Protein AF-0000000067515954 (afdb_homodimer)

Sequence (382 aa):
MFEKGIWLNEPRQWSVTDQRLTVITDPETDFWQQTHYGFCRDTGHFLGVSVKGEFTAQVHVQGDFKTLYDQAGLMVRVDERNWVKTGVEVSDGALMLGSVLTWGQSDWATGVFDDSSSGLWLRVTVAKGVMRIQHSSDGLRWPLLRLAAFPLSERYAVGAMCCSPERGGLKVVFSHFEVMPALGKDLHDLTMFEKGIWLNEPRQWSVTDQRLTVITDPETDFWQQTHYGFCRDTGHFLGVSVKGEFTAQVHVQGDFKTLYDQAGLMVRVDERNWVKTGVEVSDGALMLGSVLTWGQSDWATGVFDDSSSGLWLRVTVAKGVMRIQHSSDGLRWPLLRLAAFPLSERYAVGAMCCSPERGGLKVVFSHFEVMPALGKDLHDLT

Nearest PDB structures (foldseek):
  3o12-assembly1_A  TM=9.835E-01  e=5.731E-25  Saccharomyces cerevisiae
  3mep-assembly1_A  TM=9.657E-01  e=3.755E-22  Pectobacterium atrosepticum SCRI1043
  5z5d-assembly1_A  TM=7.811E-01  e=1.853E-07  Geobacillus thermoleovorans
  6ms3-assembly1_B  TM=7.580E-01  e=7.496E-08  Bacillus licheniformis DSM 13 = ATCC 14580
  7cec-assembly1_C  TM=4.006E-01  e=4.138E-02  Homo sapiens

Radius of gyration: 20.51 Å; Cα contacts (8 Å, |Δi|>4): 1113; chains: 2; bounding box: 41×60×46 Å

Structure (mmCIF, N/CA/C/O backbone):
data_AF-0000000067515954-model_v1
#
loop_
_entity.id
_entity.type
_entity.pdbx_description
1 polymer 'DUF1349 domain-containing protein'
#
loop_
_atom_site.group_PDB
_atom_site.id
_atom_site.type_symbol
_atom_site.label_atom_id
_atom_site.label_alt_id
_atom_site.label_comp_id
_atom_site.label_asym_id
_atom_site.label_entity_id
_atom_site.label_seq_id
_atom_site.pdbx_PDB_ins_code
_atom_site.Cartn_x
_atom_site.Cartn_y
_atom_site.Cartn_z
_atom_site.occupancy
_atom_site.B_iso_or_equiv
_atom_site.auth_seq_id
_atom_site.auth_comp_id
_atom_site.auth_asym_id
_atom_site.auth_atom_id
_atom_site.pdbx_PDB_model_num
ATOM 1 N N . MET A 1 1 ? 12.586 -22.953 -13.031 1 85.81 1 MET A N 1
ATOM 2 C CA . MET A 1 1 ? 12.336 -22.734 -11.609 1 85.81 1 MET A CA 1
ATOM 3 C C . MET A 1 1 ? 10.93 -23.203 -11.227 1 85.81 1 MET A C 1
ATOM 5 O O . MET A 1 1 ? 10.734 -23.797 -10.172 1 85.81 1 MET A O 1
ATOM 9 N N . PHE A 1 2 ? 10.023 -23.125 -12.156 1 94.62 2 PHE A N 1
ATOM 10 C CA . PHE A 1 2 ? 8.648 -23.484 -11.852 1 94.62 2 PHE A CA 1
ATOM 11 C C . PHE A 1 2 ? 8.547 -24.969 -11.5 1 94.62 2 PHE A C 1
ATOM 13 O O . PHE A 1 2 ? 7.715 -25.359 -10.688 1 94.62 2 PHE A O 1
ATOM 20 N N . GLU A 1 3 ? 9.422 -25.734 -12.07 1 91.19 3 GLU A N 1
ATOM 21 C CA . GLU A 1 3 ? 9.375 -27.172 -11.891 1 91.19 3 GLU A CA 1
ATOM 22 C C . GLU A 1 3 ? 9.695 -27.562 -10.453 1 91.19 3 GLU A C 1
ATOM 24 O O . GLU A 1 3 ? 9.352 -28.656 -10.008 1 91.19 3 GLU A O 1
ATOM 29 N N . LYS A 1 4 ? 10.328 -26.703 -9.742 1 94.06 4 LYS A N 1
ATOM 30 C CA . LYS A 1 4 ? 10.703 -26.969 -8.352 1 94.06 4 LYS A CA 1
ATOM 31 C C . LYS A 1 4 ? 9.586 -26.531 -7.398 1 94.06 4 LYS A C 1
ATOM 33 O O . LYS A 1 4 ? 9.703 -26.719 -6.184 1 94.06 4 LYS A O 1
ATOM 38 N N . GLY A 1 5 ? 8.578 -26.016 -8 1 96.69 5 GLY A N 1
ATOM 39 C CA . GLY A 1 5 ? 7.516 -25.453 -7.18 1 96.69 5 GLY A CA 1
ATOM 40 C C . GLY A 1 5 ? 6.531 -26.516 -6.695 1 96.69 5 GLY A C 1
ATOM 41 O O . GLY A 1 5 ? 6.383 -27.562 -7.316 1 96.69 5 GLY A O 1
ATOM 42 N N . ILE A 1 6 ? 5.91 -26.219 -5.598 1 98.12 6 ILE A N 1
ATOM 43 C CA . ILE A 1 6 ? 4.812 -27.016 -5.062 1 98.12 6 ILE A CA 1
ATOM 44 C C . ILE A 1 6 ? 3.533 -26.172 -5.039 1 98.12 6 ILE A C 1
ATOM 46 O O . ILE A 1 6 ? 3.541 -25.031 -4.574 1 98.12 6 ILE A O 1
ATOM 50 N N . TRP A 1 7 ? 2.443 -26.734 -5.504 1 98.5 7 TRP A N 1
ATOM 51 C CA . TRP A 1 7 ? 1.183 -26.016 -5.598 1 98.5 7 TRP A CA 1
ATOM 52 C C . TRP A 1 7 ? 0.476 -25.969 -4.246 1 98.5 7 TRP A C 1
ATOM 54 O O . TRP A 1 7 ? 0.38 -26.984 -3.559 1 98.5 7 TRP A O 1
ATOM 64 N N . LEU A 1 8 ? 0.114 -24.891 -3.861 1 98.56 8 LEU A N 1
ATOM 65 C CA . LEU A 1 8 ? -1.038 -24.703 -2.986 1 98.56 8 LEU A CA 1
ATOM 66 C C . LEU A 1 8 ? -2.305 -24.453 -3.797 1 98.56 8 LEU A C 1
ATOM 68 O O . LEU A 1 8 ? -2.359 -23.531 -4.613 1 98.56 8 LEU A O 1
ATOM 72 N N . ASN A 1 9 ? -3.344 -25.328 -3.662 1 98.56 9 ASN A N 1
ATOM 73 C CA . ASN A 1 9 ? -4.566 -25.25 -4.453 1 98.56 9 ASN A CA 1
ATOM 74 C C . ASN A 1 9 ? -4.273 -25.328 -5.949 1 98.56 9 ASN A C 1
ATOM 76 O O . ASN A 1 9 ? -4.578 -24.391 -6.691 1 98.56 9 ASN A O 1
ATOM 80 N N . GLU A 1 10 ? -3.854 -26.469 -6.406 1 98.62 10 GLU A N 1
ATOM 81 C CA . GLU A 1 10 ? -3.457 -26.688 -7.793 1 98.62 10 GLU A CA 1
ATOM 82 C C . GLU A 1 10 ? -4.629 -26.469 -8.75 1 98.62 10 GLU A C 1
ATOM 84 O O . GLU A 1 10 ? -5.688 -27.078 -8.586 1 98.62 10 GLU A O 1
ATOM 89 N N . PRO A 1 11 ? -4.422 -25.594 -9.695 1 98.56 11 PRO A N 1
ATOM 90 C CA . PRO A 1 11 ? -5.5 -25.391 -10.664 1 98.56 11 PRO A CA 1
ATOM 91 C C . PRO A 1 11 ? -5.75 -26.625 -11.531 1 98.56 11 PRO A C 1
ATOM 93 O O . PRO A 1 11 ? -4.844 -27.438 -11.727 1 98.56 11 PRO A O 1
ATOM 96 N N . ARG A 1 12 ? -6.949 -26.719 -12.07 1 98.25 12 ARG A N 1
ATOM 97 C CA . ARG A 1 12 ? -7.316 -27.844 -12.93 1 98.25 12 ARG A CA 1
ATOM 98 C C . ARG A 1 12 ? -6.523 -27.828 -14.227 1 98.25 12 ARG A C 1
ATOM 100 O O . ARG A 1 12 ? -6.211 -28.875 -14.789 1 98.25 12 ARG A O 1
ATOM 107 N N . GLN A 1 13 ? -6.258 -26.641 -14.633 1 98.31 13 GLN A N 1
ATOM 108 C CA . GLN A 1 13 ? -5.566 -26.5 -15.914 1 98.31 13 GLN A CA 1
ATOM 109 C C . GLN A 1 13 ? -4.312 -25.641 -15.766 1 98.31 13 GLN A C 1
ATOM 111 O O . GLN A 1 13 ? -4.402 -24.453 -15.445 1 98.31 13 GLN A O 1
ATOM 116 N N . TRP A 1 14 ? -3.174 -26.234 -16.062 1 98.31 14 TRP A N 1
ATOM 117 C CA . TRP A 1 14 ? -1.903 -25.516 -16.094 1 98.31 14 TRP A CA 1
ATOM 118 C C . TRP A 1 14 ? -0.84 -26.312 -16.828 1 98.31 14 TRP A C 1
ATOM 120 O O . TRP A 1 14 ? -1.012 -27.516 -17.047 1 98.31 14 TRP A O 1
ATOM 130 N N . SER A 1 15 ? 0.213 -25.625 -17.25 1 98.31 15 SER A N 1
ATOM 131 C CA . SER A 1 15 ? 1.343 -26.297 -17.875 1 98.31 15 SER A CA 1
ATOM 132 C C . SER A 1 15 ? 2.617 -25.469 -17.766 1 98.31 15 SER A C 1
ATOM 134 O O . SER A 1 15 ? 2.557 -24.234 -17.609 1 98.31 15 SER A O 1
ATOM 136 N N . VAL A 1 16 ? 3.699 -26.094 -17.719 1 97.56 16 VAL A N 1
ATOM 137 C CA . VAL A 1 16 ? 5 -25.453 -17.844 1 97.56 16 VAL A CA 1
ATOM 138 C C . VAL A 1 16 ? 5.652 -25.875 -19.172 1 97.56 16 VAL A C 1
ATOM 140 O O . VAL A 1 16 ? 5.867 -27.062 -19.406 1 97.56 16 VAL A O 1
ATOM 143 N N . THR A 1 17 ? 5.824 -24.906 -20 1 95.56 17 THR A N 1
ATOM 144 C CA . THR A 1 17 ? 6.496 -25.141 -21.281 1 95.56 17 THR A CA 1
ATOM 145 C C . THR A 1 17 ? 7.555 -24.062 -21.531 1 95.56 17 THR A C 1
ATOM 147 O O . THR A 1 17 ? 7.266 -22.875 -21.453 1 95.56 17 THR A O 1
ATOM 150 N N . ASP A 1 18 ? 8.789 -24.422 -21.906 1 94.69 18 ASP A N 1
ATOM 151 C CA . ASP A 1 18 ? 9.867 -23.5 -22.234 1 94.69 18 ASP A CA 1
ATOM 152 C C . ASP A 1 18 ? 10.047 -22.453 -21.141 1 94.69 18 ASP A C 1
ATOM 154 O O . ASP A 1 18 ? 10.086 -21.25 -21.406 1 94.69 18 ASP A O 1
ATOM 158 N N . GLN A 1 19 ? 9.938 -22.828 -19.953 1 93.81 19 GLN A N 1
ATOM 159 C CA . GLN A 1 19 ? 10.18 -22.031 -18.766 1 93.81 19 GLN A CA 1
ATOM 160 C C . GLN A 1 19 ? 9.086 -20.984 -18.578 1 93.81 19 GLN A C 1
ATOM 162 O O . GLN A 1 19 ? 9.328 -19.922 -17.984 1 93.81 19 GLN A O 1
ATOM 167 N N . ARG A 1 20 ? 7.973 -21.344 -19.141 1 97.62 20 ARG A N 1
ATOM 168 C CA . ARG A 1 20 ? 6.781 -20.516 -18.969 1 97.62 20 ARG A CA 1
ATOM 169 C C . ARG A 1 20 ? 5.656 -21.297 -18.297 1 97.62 20 ARG A C 1
ATOM 171 O O . ARG A 1 20 ? 5.336 -22.406 -18.734 1 97.62 20 ARG A O 1
ATOM 178 N N . LEU A 1 21 ? 5.195 -20.766 -17.297 1 98.62 21 LEU A N 1
ATOM 179 C CA . LEU A 1 21 ? 4.043 -21.359 -16.625 1 98.62 21 LEU A CA 1
ATOM 180 C C . LEU A 1 21 ? 2.744 -20.734 -17.141 1 98.62 21 LEU A C 1
ATOM 182 O O . LEU A 1 21 ? 2.574 -19.516 -17.062 1 98.62 21 LEU A O 1
ATOM 186 N N . THR A 1 22 ? 1.867 -21.484 -17.703 1 98.62 22 THR A N 1
ATOM 187 C CA . THR A 1 22 ? 0.533 -21.031 -18.078 1 98.62 22 THR A CA 1
ATOM 188 C C . THR A 1 22 ? -0.524 -21.625 -17.156 1 98.62 22 THR A C 1
ATOM 190 O O . THR A 1 22 ? -0.552 -22.828 -16.922 1 98.62 22 THR A O 1
ATOM 193 N N . VAL A 1 23 ? -1.34 -20.781 -16.641 1 98.5 23 VAL A N 1
ATOM 194 C CA . VAL A 1 23 ? -2.371 -21.203 -15.703 1 98.5 23 VAL A CA 1
ATOM 195 C C . VAL A 1 23 ? -3.732 -20.688 -16.156 1 98.5 23 VAL A C 1
ATOM 197 O O . VAL A 1 23 ? -3.846 -19.531 -16.594 1 98.5 23 VAL A O 1
ATOM 200 N N . ILE A 1 24 ? -4.762 -21.453 -16.062 1 98.31 24 ILE A N 1
ATOM 201 C CA . ILE A 1 24 ? -6.156 -21.031 -16.125 1 98.31 24 ILE A CA 1
ATOM 202 C C . ILE A 1 24 ? -6.797 -21.156 -14.75 1 98.31 24 ILE A C 1
ATOM 204 O O . ILE A 1 24 ? -6.906 -22.266 -14.211 1 98.31 24 ILE A O 1
ATOM 208 N N . THR A 1 25 ? -7.184 -20.062 -14.211 1 97.81 25 THR A N 1
ATOM 209 C CA . THR A 1 25 ? -7.656 -20.078 -12.836 1 97.81 25 THR A CA 1
ATOM 210 C C . THR A 1 25 ? -8.984 -20.812 -12.727 1 97.81 25 THR A C 1
ATOM 212 O O . THR A 1 25 ? -9.82 -20.734 -13.625 1 97.81 25 THR A O 1
ATOM 215 N N . ASP A 1 26 ? -9.172 -21.469 -11.578 1 97.75 26 ASP A N 1
ATOM 216 C CA . ASP A 1 26 ? -10.469 -22.031 -11.211 1 97.75 26 ASP A CA 1
ATOM 217 C C . ASP A 1 26 ? -11.391 -20.938 -10.648 1 97.75 26 ASP A C 1
ATOM 219 O O . ASP A 1 26 ? -10.93 -19.859 -10.281 1 97.75 26 ASP A O 1
ATOM 223 N N . PRO A 1 27 ? -12.703 -21.172 -10.648 1 95.12 27 PRO A N 1
ATOM 224 C CA . PRO A 1 27 ? -13.609 -20.156 -10.094 1 95.12 27 PRO A CA 1
ATOM 225 C C . PRO A 1 27 ? -13.516 -20.047 -8.578 1 95.12 27 PRO A C 1
ATOM 227 O O . PRO A 1 27 ? -13.125 -21.016 -7.91 1 95.12 27 PRO A O 1
ATOM 230 N N . GLU A 1 28 ? -13.844 -18.875 -7.949 1 93.81 28 GLU A N 1
ATOM 231 C CA . GLU A 1 28 ? -14.016 -18.594 -6.527 1 93.81 28 GLU A CA 1
ATOM 232 C C . GLU A 1 28 ? -12.719 -18.828 -5.762 1 93.81 28 GLU A C 1
ATOM 234 O O . GLU A 1 28 ? -12.703 -19.5 -4.73 1 93.81 28 GLU A O 1
ATOM 239 N N . THR A 1 29 ? -11.617 -18.375 -6.312 1 95.19 29 THR A N 1
ATOM 240 C CA . THR A 1 29 ? -10.312 -18.453 -5.672 1 95.19 29 THR A CA 1
ATOM 241 C C . THR A 1 29 ? -9.867 -17.078 -5.172 1 95.19 29 THR A C 1
ATOM 243 O O . THR A 1 29 ? -10.055 -16.078 -5.859 1 95.19 29 THR A O 1
ATOM 246 N N . ASP A 1 30 ? -9.305 -17.094 -3.971 1 95.56 30 ASP A N 1
ATOM 247 C CA . ASP A 1 30 ? -8.844 -15.828 -3.418 1 95.56 30 ASP A CA 1
ATOM 248 C C . ASP A 1 30 ? -7.957 -16.047 -2.193 1 95.56 30 ASP A C 1
ATOM 250 O O . ASP A 1 30 ? -7.859 -17.172 -1.689 1 95.56 30 ASP A O 1
ATOM 254 N N . PHE A 1 31 ? -7.188 -15.023 -1.813 1 96.31 31 PHE A N 1
ATOM 255 C CA . PHE A 1 31 ? -6.473 -14.961 -0.543 1 96.31 31 PHE A CA 1
ATOM 256 C C . PHE A 1 31 ? -6.855 -13.703 0.228 1 96.31 31 PHE A C 1
ATOM 258 O O . PHE A 1 31 ? -6.703 -12.586 -0.277 1 96.31 31 PHE A O 1
ATOM 265 N N . TRP A 1 32 ? -7.34 -13.828 1.403 1 95.12 32 TRP A N 1
ATOM 266 C CA . TRP A 1 32 ? -7.684 -12.727 2.297 1 95.12 32 TRP A CA 1
ATOM 267 C C . TRP A 1 32 ? -7.871 -13.219 3.727 1 95.12 32 TRP A C 1
ATOM 269 O O . TRP A 1 32 ? -8.406 -14.305 3.945 1 95.12 32 TRP A O 1
ATOM 279 N N . GLN A 1 33 ? -7.438 -12.352 4.746 1 94.06 33 GLN A N 1
ATOM 280 C CA . GLN A 1 33 ? -7.609 -12.719 6.148 1 94.06 33 GLN A CA 1
ATOM 281 C C . GLN A 1 33 ? -8.258 -11.586 6.934 1 94.06 33 GLN A C 1
ATOM 283 O O . GLN A 1 33 ? -7.578 -10.664 7.383 1 94.06 33 GLN A O 1
ATOM 288 N N . GLN A 1 34 ? -9.609 -11.438 7.301 1 85.44 34 GLN A N 1
ATOM 289 C CA . GLN A 1 34 ? -10.453 -10.867 8.344 1 85.44 34 GLN A CA 1
ATOM 290 C C . GLN A 1 34 ? -10.547 -9.352 8.203 1 85.44 34 GLN A C 1
ATOM 292 O O . GLN A 1 34 ? -11.383 -8.711 8.844 1 85.44 34 GLN A O 1
ATOM 297 N N . THR A 1 35 ? -9.672 -8.711 7.496 1 81.19 35 THR A N 1
ATOM 298 C CA . THR A 1 35 ? -9.734 -7.258 7.477 1 81.19 35 THR A CA 1
ATOM 299 C C . THR A 1 35 ? -11.023 -6.777 6.816 1 81.19 35 THR A C 1
ATOM 301 O O . THR A 1 35 ? -11.32 -7.152 5.68 1 81.19 35 THR A O 1
ATOM 304 N N . HIS A 1 36 ? -11.836 -5.859 7.438 1 79.31 36 HIS A N 1
ATOM 305 C CA . HIS A 1 36 ? -13.008 -5.141 6.953 1 79.31 36 HIS A CA 1
ATOM 306 C C . HIS A 1 36 ? -14.188 -6.082 6.746 1 79.31 36 HIS A C 1
ATOM 308 O O . HIS A 1 36 ? -15.305 -5.789 7.18 1 79.31 36 HIS A O 1
ATOM 314 N N . TYR A 1 37 ? -13.867 -7.352 6.039 1 75 37 TYR A N 1
ATOM 315 C CA . TYR A 1 37 ? -14.953 -8.227 5.59 1 75 37 TYR A CA 1
ATOM 316 C C . TYR A 1 37 ? -15.266 -9.289 6.637 1 75 37 TYR A C 1
ATOM 318 O O . TYR A 1 37 ? -16.312 -9.922 6.582 1 75 37 TYR A O 1
ATOM 326 N N . GLY A 1 38 ? -14.445 -9.461 7.496 1 78.62 38 GLY A N 1
ATOM 327 C CA . GLY A 1 38 ? -14.672 -10.453 8.531 1 78.62 38 GLY A CA 1
ATOM 328 C C . GLY A 1 38 ? -14.602 -11.883 8.023 1 78.62 38 GLY A C 1
ATOM 329 O O . GLY A 1 38 ? -15.102 -12.805 8.672 1 78.62 38 GLY A O 1
ATOM 330 N N . PHE A 1 39 ? -14.102 -12.133 6.781 1 83.44 39 PHE A N 1
ATOM 331 C CA . PHE A 1 39 ? -13.977 -13.477 6.242 1 83.44 39 PHE A CA 1
ATOM 332 C C . PHE A 1 39 ? -12.508 -13.828 5.988 1 83.44 39 PHE A C 1
ATOM 334 O O . PHE A 1 39 ? -11.641 -12.953 6.047 1 83.44 39 PHE A O 1
ATOM 341 N N . CYS A 1 40 ? -12.328 -15.117 5.758 1 89.81 40 CYS A N 1
ATOM 342 C CA . CYS A 1 40 ? -11.016 -15.672 5.43 1 89.81 40 CYS A CA 1
ATOM 343 C C . CYS A 1 40 ? -11.055 -16.438 4.113 1 89.81 40 CYS A C 1
ATOM 345 O O . CYS A 1 40 ? -11.969 -17.234 3.889 1 89.81 40 CYS A O 1
ATOM 347 N N . ARG A 1 41 ? -10.211 -16.156 3.24 1 92.5 41 ARG A N 1
ATOM 348 C CA . ARG A 1 41 ? -10.023 -16.859 1.98 1 92.5 41 ARG A CA 1
ATOM 349 C C . ARG A 1 41 ? -8.586 -17.344 1.831 1 92.5 41 ARG A C 1
ATOM 351 O O . ARG A 1 41 ? -7.645 -16.578 2.066 1 92.5 41 ARG A O 1
ATOM 358 N N . ASP A 1 42 ? -8.438 -18.578 1.499 1 96.94 42 ASP A N 1
ATOM 359 C CA . ASP A 1 42 ? -7.129 -19.188 1.249 1 96.94 42 ASP A CA 1
ATOM 360 C C . ASP A 1 42 ? -7.203 -20.203 0.117 1 96.94 42 ASP A C 1
ATOM 362 O O . ASP A 1 42 ? -6.664 -21.312 0.231 1 96.94 42 ASP A O 1
ATOM 366 N N . THR A 1 43 ? -7.926 -19.797 -0.922 1 97 43 THR A N 1
ATOM 367 C CA . THR A 1 43 ? -8.273 -20.75 -1.974 1 97 43 THR A CA 1
ATOM 368 C C . THR A 1 43 ? -7.57 -20.391 -3.281 1 97 43 THR A C 1
ATOM 370 O O . THR A 1 43 ? -7.762 -21.062 -4.301 1 97 43 THR A O 1
ATOM 373 N N . GLY A 1 44 ? -6.832 -19.328 -3.348 1 98 44 GLY A N 1
ATOM 374 C CA . GLY A 1 44 ? -6.109 -18.922 -4.547 1 98 44 GLY A CA 1
ATOM 375 C C . GLY A 1 44 ? -5.074 -19.953 -4.98 1 98 44 GLY A C 1
ATOM 376 O O . GLY A 1 44 ? -4.711 -20.844 -4.211 1 98 44 GLY A O 1
ATOM 377 N N . HIS A 1 45 ? -4.625 -19.844 -6.207 1 98.88 45 HIS A N 1
ATOM 378 C CA . HIS A 1 45 ? -3.588 -20.719 -6.73 1 98.88 45 HIS A CA 1
ATOM 379 C C . HIS A 1 45 ? -2.197 -20.156 -6.461 1 98.88 45 HIS A C 1
ATOM 381 O O . HIS A 1 45 ? -1.935 -18.984 -6.738 1 98.88 45 HIS A O 1
ATOM 387 N N . PHE A 1 46 ? -1.339 -20.969 -5.914 1 98.88 46 PHE A N 1
ATOM 388 C CA . PHE A 1 46 ? 0.014 -20.547 -5.59 1 98.88 46 PHE A CA 1
ATOM 389 C C . PHE A 1 46 ? 1.022 -21.641 -5.871 1 98.88 46 PHE A C 1
ATOM 391 O O . PHE A 1 46 ? 0.932 -22.734 -5.305 1 98.88 46 PHE A O 1
ATOM 398 N N . LEU A 1 47 ? 1.898 -21.391 -6.816 1 98.88 47 LEU A N 1
ATOM 399 C CA . LEU A 1 47 ? 3.033 -22.266 -7.059 1 98.88 47 LEU A CA 1
ATOM 400 C C . LEU A 1 47 ? 4.301 -21.719 -6.422 1 98.88 47 LEU A C 1
ATOM 402 O O . LEU A 1 47 ? 4.93 -20.812 -6.969 1 98.88 47 LEU A O 1
ATOM 406 N N . GLY A 1 48 ? 4.711 -22.312 -5.312 1 98.5 48 GLY A N 1
ATOM 407 C CA . GLY A 1 48 ? 5.801 -21.734 -4.543 1 98.5 48 GLY A CA 1
ATOM 408 C C . GLY A 1 48 ? 7.008 -22.656 -4.445 1 98.5 48 GLY A C 1
ATOM 409 O O . GLY A 1 48 ? 6.863 -23.875 -4.328 1 98.5 48 GLY A O 1
ATOM 410 N N . VAL A 1 49 ? 8.18 -22.062 -4.504 1 98.5 49 VAL A N 1
ATOM 411 C CA . VAL A 1 49 ? 9.414 -22.75 -4.176 1 98.5 49 VAL A CA 1
ATOM 412 C C . VAL A 1 49 ? 9.852 -22.391 -2.758 1 98.5 49 VAL A C 1
ATOM 414 O O . VAL A 1 49 ? 9.672 -21.25 -2.318 1 98.5 49 VAL A O 1
ATOM 417 N N . SER A 1 50 ? 10.406 -23.328 -2.072 1 98.19 50 SER A N 1
ATOM 418 C CA . SER A 1 50 ? 10.898 -23.094 -0.719 1 98.19 50 SER A CA 1
ATOM 419 C C . SER A 1 50 ? 12.273 -22.438 -0.736 1 98.19 50 SER A C 1
ATOM 421 O O . SER A 1 50 ? 13.18 -22.906 -1.433 1 98.19 50 SER A O 1
ATOM 423 N N . VAL A 1 51 ? 12.438 -21.406 -0.025 1 97.94 51 VAL A N 1
ATOM 424 C CA . VAL A 1 51 ? 13.695 -20.672 0.033 1 97.94 51 VAL A CA 1
ATOM 425 C C . VAL A 1 51 ? 14.117 -20.484 1.488 1 97.94 51 VAL A C 1
ATOM 427 O O . VAL A 1 51 ? 13.289 -20.125 2.336 1 97.94 51 VAL A O 1
ATOM 430 N N . LYS A 1 52 ? 15.383 -20.734 1.753 1 96.81 52 LYS A N 1
ATOM 431 C CA . LYS A 1 52 ? 15.906 -20.547 3.105 1 96.81 52 LYS A CA 1
ATOM 432 C C . LYS A 1 52 ? 16.469 -19.156 3.291 1 96.81 52 LYS A C 1
ATOM 434 O O . LYS A 1 52 ? 17.25 -18.672 2.461 1 96.81 52 LYS A O 1
ATOM 439 N N . GLY A 1 53 ? 16.094 -18.484 4.359 1 94.12 53 GLY A N 1
ATOM 440 C CA . GLY A 1 53 ? 16.703 -17.234 4.75 1 94.12 53 GLY A CA 1
ATOM 441 C C . GLY A 1 53 ? 16.328 -16.078 3.836 1 94.12 53 GLY A C 1
ATOM 442 O O . GLY A 1 53 ? 15.188 -16 3.363 1 94.12 53 GLY A O 1
ATOM 443 N N . GLU A 1 54 ? 17.312 -15.133 3.605 1 97.06 54 GLU A N 1
ATOM 444 C CA . GLU A 1 54 ? 17.078 -13.914 2.84 1 97.06 54 GLU A CA 1
ATOM 445 C C . GLU A 1 54 ? 17.172 -14.172 1.34 1 97.06 54 GLU A C 1
ATOM 447 O O . GLU A 1 54 ? 18 -14.961 0.89 1 97.06 54 GLU A O 1
ATOM 452 N N . PHE A 1 55 ? 16.344 -13.453 0.573 1 98.56 55 PHE A N 1
ATOM 453 C CA . PHE A 1 55 ? 16.328 -13.719 -0.862 1 98.56 55 PHE A CA 1
ATOM 454 C C . PHE A 1 55 ? 15.68 -12.555 -1.615 1 98.56 55 PHE A C 1
ATOM 456 O O . PHE A 1 55 ? 15.102 -11.656 -1.003 1 98.56 55 PHE A O 1
ATOM 463 N N . THR A 1 56 ? 15.828 -12.562 -2.91 1 98.56 56 THR A N 1
ATOM 464 C CA . THR A 1 56 ? 15.062 -11.781 -3.881 1 98.56 56 THR A CA 1
ATOM 465 C C . THR A 1 56 ? 14.422 -12.695 -4.922 1 98.56 56 THR A C 1
ATOM 467 O O . THR A 1 56 ? 15.07 -13.594 -5.457 1 98.56 56 THR A O 1
ATOM 470 N N . ALA A 1 57 ? 13.18 -12.492 -5.137 1 98.69 57 ALA A N 1
ATOM 471 C CA . ALA A 1 57 ? 12.461 -13.211 -6.188 1 98.69 57 ALA A CA 1
ATOM 472 C C . ALA A 1 57 ? 11.891 -12.25 -7.223 1 98.69 57 ALA A C 1
ATOM 474 O O . ALA A 1 57 ? 11.438 -11.156 -6.875 1 98.69 57 ALA A O 1
ATOM 475 N N . GLN A 1 58 ? 11.883 -12.656 -8.484 1 98.31 58 GLN A N 1
ATOM 476 C CA . GLN A 1 58 ? 11.328 -11.836 -9.555 1 98.31 58 GLN A CA 1
ATOM 477 C C . GLN A 1 58 ? 10.555 -12.695 -10.555 1 98.31 58 GLN A C 1
ATOM 479 O O . GLN A 1 58 ? 10.852 -13.883 -10.727 1 98.31 58 GLN A O 1
ATOM 484 N N . VAL A 1 59 ? 9.594 -12.109 -11.211 1 98.56 59 VAL A N 1
ATOM 485 C CA . VAL A 1 59 ? 8.789 -12.82 -12.188 1 98.56 59 VAL A CA 1
ATOM 486 C C . VAL A 1 59 ? 8.172 -11.828 -13.172 1 98.56 59 VAL A C 1
ATOM 488 O O . VAL A 1 59 ? 8.016 -10.648 -12.852 1 98.56 59 VAL A O 1
ATOM 491 N N . HIS A 1 60 ? 7.961 -12.258 -14.344 1 98.31 60 HIS A N 1
ATOM 492 C CA . HIS A 1 60 ? 7.199 -11.516 -15.352 1 98.31 60 HIS A CA 1
ATOM 493 C C . HIS A 1 60 ? 5.797 -12.086 -15.508 1 98.31 60 HIS A C 1
ATOM 495 O O . HIS A 1 60 ? 5.629 -13.305 -15.625 1 98.31 60 HIS A O 1
ATOM 501 N N . VAL A 1 61 ? 4.816 -11.273 -15.531 1 98.12 61 VAL A N 1
ATOM 502 C CA . VAL A 1 61 ? 3.422 -11.695 -15.5 1 98.12 61 VAL A CA 1
ATOM 503 C C . VAL A 1 61 ? 2.676 -11.109 -16.688 1 98.12 61 VAL A C 1
ATOM 505 O O . VAL A 1 61 ? 2.736 -9.898 -16.938 1 98.12 61 VAL A O 1
ATOM 508 N N . GLN A 1 62 ? 1.969 -11.891 -17.375 1 96.75 62 GLN A N 1
ATOM 509 C CA . GLN A 1 62 ? 1.081 -11.477 -18.453 1 96.75 62 GLN A CA 1
ATOM 510 C C . GLN A 1 62 ? -0.272 -12.172 -18.359 1 96.75 62 GLN A C 1
ATOM 512 O O . GLN A 1 62 ? -0.345 -13.344 -17.984 1 96.75 62 GLN A O 1
ATOM 517 N N . GLY A 1 63 ? -1.304 -11.438 -18.672 1 94.12 63 GLY A N 1
ATOM 518 C CA . GLY A 1 63 ? -2.617 -12.062 -18.656 1 94.12 63 GLY A CA 1
ATOM 519 C C . GLY A 1 63 ? -3.695 -11.203 -19.281 1 94.12 63 GLY A C 1
ATOM 520 O O . GLY A 1 63 ? -3.459 -10.039 -19.609 1 94.12 63 GLY A O 1
ATOM 521 N N . ASP A 1 64 ? -4.816 -11.852 -19.453 1 89.44 64 ASP A N 1
ATOM 522 C CA . ASP A 1 64 ? -5.992 -11.18 -19.984 1 89.44 64 ASP A CA 1
ATOM 523 C C . ASP A 1 64 ? -6.941 -10.758 -18.875 1 89.44 64 ASP A C 1
ATOM 525 O O . ASP A 1 64 ? -8.008 -11.352 -18.688 1 89.44 64 ASP A O 1
ATOM 529 N N . PHE A 1 65 ? -6.605 -9.664 -18.234 1 92.06 65 PHE A N 1
ATOM 530 C CA . PHE A 1 65 ? -7.352 -9.211 -17.062 1 92.06 65 PHE A CA 1
ATOM 531 C C . PHE A 1 65 ? -8.555 -8.383 -17.484 1 92.06 65 PHE A C 1
ATOM 533 O O . PHE A 1 65 ? -8.43 -7.191 -17.781 1 92.06 65 PHE A O 1
ATOM 540 N N . LYS A 1 66 ? -9.719 -8.961 -17.469 1 85.94 66 LYS A N 1
ATOM 541 C CA . LYS A 1 66 ? -10.898 -8.258 -17.984 1 85.94 66 LYS A CA 1
ATOM 542 C C . LYS A 1 66 ? -12.047 -8.297 -16.969 1 85.94 66 LYS A C 1
ATOM 544 O O . LYS A 1 66 ? -12.945 -7.453 -17.031 1 85.94 66 LYS A O 1
ATOM 549 N N . THR A 1 67 ? -11.938 -9.305 -16.156 1 90.56 67 THR A N 1
ATOM 550 C CA . THR A 1 67 ? -13.078 -9.516 -15.266 1 90.56 67 THR A CA 1
ATOM 551 C C . THR A 1 67 ? -12.773 -9.016 -13.859 1 90.56 67 THR A C 1
ATOM 553 O O . THR A 1 67 ? -11.641 -9.102 -13.391 1 90.56 67 THR A O 1
ATOM 556 N N . LEU A 1 68 ? -13.781 -8.641 -13.234 1 91.69 68 LEU A N 1
ATOM 557 C CA . LEU A 1 68 ? -13.695 -8.109 -11.875 1 91.69 68 LEU A CA 1
ATOM 558 C C . LEU A 1 68 ? -12.977 -9.086 -10.953 1 91.69 68 LEU A C 1
ATOM 560 O O . LEU A 1 68 ? -13.305 -10.273 -10.922 1 91.69 68 LEU A O 1
ATOM 564 N N . TYR A 1 69 ? -11.883 -8.648 -10.234 1 93.56 69 TYR A N 1
ATOM 565 C CA . TYR A 1 69 ? -11.109 -9.289 -9.172 1 93.56 69 TYR A CA 1
ATOM 566 C C . TYR A 1 69 ? -10.18 -10.352 -9.75 1 93.56 69 TYR A C 1
ATOM 568 O O . TYR A 1 69 ? -9.562 -11.117 -9 1 93.56 69 TYR A O 1
ATOM 576 N N . ASP A 1 70 ? -10.148 -10.469 -11.133 1 95.31 70 ASP A N 1
ATOM 577 C CA . ASP A 1 70 ? -9.031 -11.234 -11.68 1 95.31 70 ASP A CA 1
ATOM 578 C C . ASP A 1 70 ? -7.695 -10.711 -11.172 1 95.31 70 ASP A C 1
ATOM 580 O O . ASP A 1 70 ? -7.441 -9.5 -11.203 1 95.31 70 ASP A O 1
ATOM 584 N N . GLN A 1 71 ? -6.879 -11.586 -10.688 1 96.94 71 GLN A N 1
ATOM 585 C CA . GLN A 1 71 ? -5.605 -11.117 -10.148 1 96.94 71 GLN A CA 1
ATOM 586 C C . GLN A 1 71 ? -4.48 -12.102 -10.461 1 96.94 71 GLN A C 1
ATOM 588 O O . GLN A 1 71 ? -4.715 -13.312 -10.555 1 96.94 71 GLN A O 1
ATOM 593 N N . ALA A 1 72 ? -3.318 -11.617 -10.57 1 98.38 72 ALA A N 1
ATOM 594 C CA . ALA A 1 72 ? -2.117 -12.438 -10.719 1 98.38 72 ALA A CA 1
ATOM 595 C C . ALA A 1 72 ? -0.874 -11.672 -10.273 1 98.38 72 ALA A C 1
ATOM 597 O O . ALA A 1 72 ? -0.826 -10.445 -10.375 1 98.38 72 ALA A O 1
ATOM 598 N N . GLY A 1 73 ? 0.095 -12.422 -9.828 1 98.69 73 GLY A N 1
ATOM 599 C CA . GLY A 1 73 ? 1.365 -11.82 -9.445 1 98.69 73 GLY A CA 1
ATOM 600 C C . GLY A 1 73 ? 2.27 -12.766 -8.688 1 98.69 73 GLY A C 1
ATOM 601 O O . GLY A 1 73 ? 2.416 -13.93 -9.062 1 98.69 73 GLY A O 1
ATOM 602 N N . LEU A 1 74 ? 2.932 -12.242 -7.707 1 98.94 74 LEU A N 1
ATOM 603 C CA . LEU A 1 74 ? 3.928 -12.938 -6.898 1 98.94 74 LEU A CA 1
ATOM 604 C C . LEU A 1 74 ? 3.484 -13.023 -5.441 1 98.94 74 LEU A C 1
ATOM 606 O O . LEU A 1 74 ? 2.916 -12.062 -4.906 1 98.94 74 LEU A O 1
ATOM 610 N N . MET A 1 75 ? 3.73 -14.148 -4.797 1 98.88 75 MET A N 1
ATOM 611 C CA . MET A 1 75 ? 3.406 -14.32 -3.383 1 98.88 75 MET A CA 1
ATOM 612 C C . MET A 1 75 ? 4.621 -14.812 -2.602 1 98.88 75 MET A C 1
ATOM 614 O O . MET A 1 75 ? 5.41 -15.609 -3.109 1 98.88 75 MET A O 1
ATOM 618 N N . VAL A 1 76 ? 4.852 -14.305 -1.441 1 98.94 76 VAL A N 1
ATOM 619 C CA . VAL A 1 76 ? 5.723 -14.852 -0.405 1 98.94 76 VAL A CA 1
ATOM 620 C C . VAL A 1 76 ? 4.887 -15.305 0.788 1 98.94 76 VAL A C 1
ATOM 622 O O . VAL A 1 76 ? 4.078 -14.539 1.315 1 98.94 76 VAL A O 1
ATOM 625 N N . ARG A 1 77 ? 5.102 -16.516 1.22 1 98.75 77 ARG A N 1
ATOM 626 C CA . ARG A 1 77 ? 4.184 -17.109 2.184 1 98.75 77 ARG A CA 1
ATOM 627 C C . ARG A 1 77 ? 4.949 -17.875 3.26 1 98.75 77 ARG A C 1
ATOM 629 O O . ARG A 1 77 ? 5.852 -18.656 2.951 1 98.75 77 ARG A O 1
ATOM 636 N N . VAL A 1 78 ? 4.691 -17.516 4.488 1 98.44 78 VAL A N 1
ATOM 637 C CA . VAL A 1 78 ? 5.156 -18.328 5.617 1 98.44 78 VAL A CA 1
ATOM 638 C C . VAL A 1 78 ? 4.117 -19.391 5.965 1 98.44 78 VAL A C 1
ATOM 640 O O . VAL A 1 78 ? 4.449 -20.562 6.109 1 98.44 78 VAL A O 1
ATOM 643 N N . ASP A 1 79 ? 2.877 -18.969 6.062 1 97.69 79 ASP A N 1
ATOM 644 C CA . ASP A 1 79 ? 1.737 -19.828 6.336 1 97.69 79 ASP A CA 1
ATOM 645 C C . ASP A 1 79 ? 0.421 -19.141 6.008 1 97.69 79 ASP A C 1
ATOM 647 O O . ASP A 1 79 ? 0.412 -18.109 5.316 1 97.69 79 ASP A O 1
ATOM 651 N N . GLU A 1 80 ? -0.711 -19.656 6.402 1 96.81 80 GLU A N 1
ATOM 652 C CA . GLU A 1 80 ? -2.027 -19.188 5.973 1 96.81 80 GLU A CA 1
ATOM 653 C C . GLU A 1 80 ? -2.346 -17.812 6.555 1 96.81 80 GLU A C 1
ATOM 655 O O . GLU A 1 80 ? -3.256 -17.125 6.082 1 96.81 80 GLU A O 1
ATOM 660 N N . ARG A 1 81 ? -1.639 -17.406 7.535 1 96.69 81 ARG A N 1
ATOM 661 C CA . ARG A 1 81 ? -1.965 -16.125 8.172 1 96.69 81 ARG A CA 1
ATOM 662 C C . ARG A 1 81 ? -0.836 -15.117 7.992 1 96.69 81 ARG A C 1
ATOM 664 O O . ARG A 1 81 ? -0.941 -13.977 8.438 1 96.69 81 ARG A O 1
ATOM 671 N N . ASN A 1 82 ? 0.269 -15.547 7.398 1 98 82 ASN A N 1
ATOM 672 C CA . ASN A 1 82 ? 1.438 -14.695 7.203 1 98 82 ASN A CA 1
ATOM 673 C C . ASN A 1 82 ? 1.97 -14.797 5.777 1 98 82 ASN A C 1
ATOM 675 O O . ASN A 1 82 ? 2.67 -15.75 5.434 1 98 82 ASN A O 1
ATOM 679 N N . TRP A 1 83 ? 1.594 -13.867 4.996 1 98.75 83 TRP A N 1
ATOM 680 C CA . TRP A 1 83 ? 1.959 -13.883 3.584 1 98.75 83 TRP A CA 1
ATOM 681 C C . TRP A 1 83 ? 1.79 -12.508 2.957 1 98.75 83 TRP A C 1
ATOM 683 O O . TRP A 1 83 ? 1.188 -11.609 3.559 1 98.75 83 TRP A O 1
ATOM 693 N N . VAL A 1 84 ? 2.363 -12.328 1.811 1 98.81 84 VAL A N 1
ATOM 694 C CA . VAL A 1 84 ? 2.092 -11.18 0.959 1 98.81 84 VAL A CA 1
ATOM 695 C C . VAL A 1 84 ? 1.813 -11.641 -0.468 1 98.81 84 VAL A C 1
ATOM 697 O O . VAL A 1 84 ? 2.432 -12.594 -0.949 1 98.81 84 VAL A O 1
ATOM 700 N N . LYS A 1 85 ? 0.843 -11.062 -1.097 1 98.88 85 LYS A N 1
ATOM 701 C CA . LYS A 1 85 ? 0.685 -11.156 -2.545 1 98.88 85 LYS A CA 1
ATOM 702 C C . LYS A 1 85 ? 0.775 -9.781 -3.199 1 98.88 85 LYS A C 1
ATOM 704 O O . LYS A 1 85 ? 0.327 -8.781 -2.627 1 98.88 85 LYS A O 1
ATOM 709 N N . THR A 1 86 ? 1.392 -9.734 -4.305 1 98.81 86 THR A N 1
ATOM 710 C CA . THR A 1 86 ? 1.547 -8.492 -5.051 1 98.81 86 THR A CA 1
ATOM 711 C C . THR A 1 86 ? 1.377 -8.734 -6.547 1 98.81 86 THR A C 1
ATOM 713 O O . THR A 1 86 ? 1.751 -9.789 -7.059 1 98.81 86 THR A O 1
ATOM 716 N N . GLY A 1 87 ? 0.808 -7.77 -7.18 1 98.19 87 GLY A N 1
ATOM 717 C CA . GLY A 1 87 ? 0.556 -7.848 -8.609 1 98.19 87 GLY A CA 1
ATOM 718 C C . GLY A 1 87 ? -0.612 -6.984 -9.055 1 98.19 87 GLY A C 1
ATOM 719 O O . GLY A 1 87 ? -0.812 -5.887 -8.539 1 98.19 87 GLY A O 1
ATOM 720 N N . VAL A 1 88 ? -1.292 -7.477 -10.109 1 97.19 88 VAL A N 1
ATOM 721 C CA . VAL A 1 88 ? -2.389 -6.695 -10.672 1 97.19 88 VAL A CA 1
ATOM 722 C C . VAL A 1 88 ? -3.723 -7.344 -10.312 1 97.19 88 VAL A C 1
ATOM 724 O O . VAL A 1 88 ? -3.795 -8.555 -10.102 1 97.19 88 VAL A O 1
ATOM 727 N N . GLU A 1 89 ? -4.707 -6.574 -10.266 1 96.25 89 GLU A N 1
ATOM 728 C CA . GLU A 1 89 ? -6.082 -6.977 -9.992 1 96.25 89 GLU A CA 1
ATOM 729 C C . GLU A 1 89 ? -7.078 -6.035 -10.664 1 96.25 89 GLU A C 1
ATOM 731 O O . GLU A 1 89 ? -6.895 -4.816 -10.656 1 96.25 89 GLU A O 1
ATOM 736 N N . VAL A 1 90 ? -8.086 -6.613 -11.242 1 94.88 90 VAL A N 1
ATOM 737 C CA . VAL A 1 90 ? -9.141 -5.777 -11.797 1 94.88 90 VAL A CA 1
ATOM 738 C C . VAL A 1 90 ? -10.125 -5.375 -10.703 1 94.88 90 VAL A C 1
ATOM 740 O O . VAL A 1 90 ? -10.703 -6.234 -10.039 1 94.88 90 VAL A O 1
ATOM 743 N N . SER A 1 91 ? -10.242 -4.141 -10.508 1 92.38 91 SER A N 1
ATOM 744 C CA . SER A 1 91 ? -11.148 -3.607 -9.5 1 92.38 91 SER A CA 1
ATOM 745 C C . SER A 1 91 ? -11.688 -2.24 -9.906 1 92.38 91 SER A C 1
ATOM 747 O O . SER A 1 91 ? -10.945 -1.397 -10.414 1 92.38 91 SER A O 1
ATOM 749 N N . ASP A 1 92 ? -12.992 -2.043 -9.758 1 90.88 92 ASP A N 1
ATOM 750 C CA . ASP A 1 92 ? -13.648 -0.762 -9.992 1 90.88 92 ASP A CA 1
ATOM 751 C C . ASP A 1 92 ? -13.406 -0.268 -11.414 1 90.88 92 ASP A C 1
ATOM 753 O O . ASP A 1 92 ? -13.102 0.906 -11.625 1 90.88 92 ASP A O 1
ATOM 757 N N . GLY A 1 93 ? -13.375 -1.235 -12.328 1 89.12 93 GLY A N 1
ATOM 758 C CA . GLY A 1 93 ? -13.32 -0.92 -13.75 1 89.12 93 GLY A CA 1
ATOM 759 C C . GLY A 1 93 ? -11.922 -0.6 -14.234 1 89.12 93 GLY A C 1
ATOM 760 O O . GLY A 1 93 ? -11.734 -0.148 -15.367 1 89.12 93 GLY A O 1
ATOM 761 N N . ALA A 1 94 ? -10.953 -0.817 -13.391 1 91.56 94 ALA A N 1
ATOM 762 C CA . ALA A 1 94 ? -9.578 -0.521 -13.766 1 91.56 94 ALA A CA 1
ATOM 763 C C . ALA A 1 94 ? -8.641 -1.659 -13.359 1 91.56 94 ALA A C 1
ATOM 765 O O . ALA A 1 94 ? -8.953 -2.436 -12.453 1 91.56 94 ALA A O 1
ATOM 766 N N . LEU A 1 95 ? -7.605 -1.775 -14.117 1 94 95 LEU A N 1
ATOM 767 C CA . LEU A 1 95 ? -6.527 -2.654 -13.672 1 94 95 LEU A CA 1
ATOM 768 C C . LEU A 1 95 ? -5.676 -1.975 -12.609 1 94 95 LEU A C 1
ATOM 770 O O . LEU A 1 95 ? -5.129 -0.895 -12.836 1 94 95 LEU A O 1
ATOM 774 N N . MET A 1 96 ? -5.609 -2.615 -11.492 1 95.56 96 MET A N 1
ATOM 775 C CA . MET A 1 96 ? -4.93 -2.039 -10.336 1 95.56 96 MET A CA 1
ATOM 776 C C . MET A 1 96 ? -3.629 -2.779 -10.047 1 95.56 96 MET A C 1
ATOM 778 O O . MET A 1 96 ? -3.527 -3.982 -10.289 1 95.56 96 MET A O 1
ATOM 782 N N . LEU A 1 97 ? -2.646 -2.035 -9.633 1 96.94 97 LEU A N 1
ATOM 783 C CA . LEU A 1 97 ? -1.395 -2.596 -9.133 1 96.94 97 LEU A CA 1
ATOM 784 C C . LEU A 1 97 ? -1.269 -2.387 -7.625 1 96.94 97 LEU A C 1
ATOM 786 O O . LEU A 1 97 ? -1.478 -1.278 -7.129 1 96.94 97 LEU A O 1
ATOM 790 N N . GLY A 1 98 ? -0.985 -3.449 -6.891 1 97.62 98 GLY A N 1
ATOM 791 C CA . GLY A 1 98 ? -0.872 -3.279 -5.449 1 97.62 98 GLY A CA 1
ATOM 792 C C . GLY A 1 98 ? -0.345 -4.512 -4.742 1 97.62 98 GLY A C 1
ATOM 793 O O . GLY A 1 98 ? 0.346 -5.336 -5.348 1 97.62 98 GLY A O 1
ATOM 794 N N . SER A 1 99 ? -0.535 -4.551 -3.439 1 98.75 99 SER A N 1
ATOM 795 C CA . SER A 1 99 ? -0.12 -5.656 -2.58 1 98.75 99 SER A CA 1
ATOM 796 C C . SER A 1 99 ? -1.089 -5.848 -1.418 1 98.75 99 SER A C 1
ATOM 798 O O . SER A 1 99 ? -1.754 -4.898 -0.996 1 98.75 99 SER A O 1
ATOM 800 N N . VAL A 1 100 ? -1.216 -7.031 -1.02 1 98.62 100 VAL A N 1
ATOM 801 C CA . VAL A 1 100 ? -1.891 -7.383 0.225 1 98.62 100 VAL A CA 1
ATOM 802 C C . VAL A 1 100 ? -0.896 -8.023 1.188 1 98.62 100 VAL A C 1
ATOM 804 O O . VAL A 1 100 ? -0.411 -9.133 0.942 1 98.62 100 VAL A O 1
ATOM 807 N N . LEU A 1 101 ? -0.525 -7.277 2.178 1 98.69 101 LEU A N 1
ATOM 808 C CA . LEU A 1 101 ? 0.309 -7.801 3.252 1 98.69 101 LEU A CA 1
ATOM 809 C C . LEU A 1 101 ? -0.549 -8.359 4.383 1 98.69 101 LEU A C 1
ATOM 811 O O . LEU A 1 101 ? -1.377 -7.648 4.953 1 98.69 101 LEU A O 1
ATOM 815 N N . THR A 1 102 ? -0.344 -9.633 4.672 1 98.12 102 THR A N 1
ATOM 816 C CA . THR A 1 102 ? -1.131 -10.297 5.707 1 98.12 102 THR A CA 1
ATOM 817 C C . THR A 1 102 ? -0.237 -10.758 6.852 1 98.12 102 THR A C 1
ATOM 819 O O . THR A 1 102 ? 0.643 -11.602 6.656 1 98.12 102 THR A O 1
ATOM 822 N N . TRP A 1 103 ? -0.407 -10.227 7.949 1 95.62 103 TRP A N 1
ATOM 823 C CA . TRP A 1 103 ? 0.176 -10.633 9.227 1 95.62 103 TRP A CA 1
ATOM 824 C C . TRP A 1 103 ? -0.901 -10.773 10.297 1 95.62 103 TRP A C 1
ATOM 826 O O . TRP A 1 103 ? -1.016 -9.93 11.188 1 95.62 103 TRP A O 1
ATOM 836 N N . GLY A 1 104 ? -1.616 -11.828 10.234 1 94.31 104 GLY A N 1
ATOM 837 C CA . GLY A 1 104 ? -2.832 -12.031 11.008 1 94.31 104 GLY A CA 1
ATOM 838 C C . GLY A 1 104 ? -4.055 -11.406 10.359 1 94.31 104 GLY A C 1
ATOM 839 O O . GLY A 1 104 ? -5.117 -12.031 10.305 1 94.31 104 GLY A O 1
ATOM 840 N N . GLN A 1 105 ? -3.99 -10.188 9.891 1 95.88 105 GLN A N 1
ATOM 841 C CA . GLN A 1 105 ? -5.016 -9.461 9.148 1 95.88 105 GLN A CA 1
ATOM 842 C C . GLN A 1 105 ? -4.453 -8.906 7.84 1 95.88 105 GLN A C 1
ATOM 844 O O . GLN A 1 105 ? -3.297 -8.484 7.785 1 95.88 105 GLN A O 1
ATOM 849 N N . SER A 1 106 ? -5.289 -8.898 6.848 1 97.88 106 SER A N 1
ATOM 850 C CA . SER A 1 106 ? -4.84 -8.445 5.539 1 97.88 106 SER A CA 1
ATOM 851 C C . SER A 1 106 ? -4.84 -6.918 5.453 1 97.88 106 SER A C 1
ATOM 853 O O . SER A 1 106 ? -5.754 -6.266 5.965 1 97.88 106 SER A O 1
ATOM 855 N N . ASP A 1 107 ? -3.838 -6.375 4.961 1 98.06 107 ASP A N 1
ATOM 856 C CA . ASP A 1 107 ? -3.625 -4.965 4.648 1 98.06 107 ASP A CA 1
ATOM 857 C C . ASP A 1 107 ? -3.443 -4.754 3.148 1 98.06 107 ASP A C 1
ATOM 859 O O . ASP A 1 107 ? -2.404 -5.113 2.588 1 98.06 107 ASP A O 1
ATOM 863 N N . TRP A 1 108 ? -4.434 -4.105 2.488 1 98.19 108 TRP A N 1
ATOM 864 C CA . TRP A 1 108 ? -4.488 -3.982 1.035 1 98.19 108 TRP A CA 1
ATOM 865 C C . TRP A 1 108 ? -4.137 -2.564 0.595 1 98.19 108 TRP A C 1
ATOM 867 O O . TRP A 1 108 ? -4.875 -1.619 0.878 1 98.19 108 TRP A O 1
ATOM 877 N N . ALA A 1 109 ? -2.998 -2.369 -0.057 1 98.5 109 ALA A N 1
ATOM 878 C CA . ALA A 1 109 ? -2.617 -1.12 -0.713 1 98.5 109 ALA A CA 1
ATOM 879 C C . ALA A 1 109 ? -2.689 -1.255 -2.232 1 98.5 109 ALA A C 1
ATOM 881 O O . ALA A 1 109 ? -2.217 -2.244 -2.797 1 98.5 109 ALA A O 1
ATOM 882 N N . THR A 1 110 ? -3.266 -0.213 -2.879 1 97.31 110 THR A N 1
ATOM 883 C CA . THR A 1 110 ? -3.514 -0.382 -4.305 1 97.31 110 THR A CA 1
ATOM 884 C C . THR A 1 110 ? -3.516 0.967 -5.02 1 97.31 110 THR A C 1
ATOM 886 O O . THR A 1 110 ? -3.58 2.016 -4.371 1 97.31 110 THR A O 1
ATOM 889 N N . GLY A 1 111 ? -3.402 0.958 -6.336 1 94.5 111 GLY A N 1
ATOM 890 C CA . GLY A 1 111 ? -3.453 2.107 -7.227 1 94.5 111 GLY A CA 1
ATOM 891 C C . GLY A 1 111 ? -3.611 1.727 -8.688 1 94.5 111 GLY A C 1
ATOM 892 O O . GLY A 1 111 ? -3.34 0.586 -9.07 1 94.5 111 GLY A O 1
ATOM 893 N N . VAL A 1 112 ? -4.012 2.742 -9.367 1 90.06 112 VAL A N 1
ATOM 894 C CA . VAL A 1 112 ? -4.281 2.494 -10.781 1 90.06 112 VAL A CA 1
ATOM 895 C C . VAL A 1 112 ? -2.992 2.082 -11.492 1 90.06 112 VAL A C 1
ATOM 897 O O . VAL A 1 112 ? -1.918 2.613 -11.195 1 90.06 112 VAL A O 1
ATOM 900 N N . PHE A 1 113 ? -3.154 1.184 -12.367 1 90.31 113 PHE A N 1
ATOM 901 C CA . PHE A 1 113 ? -2.035 0.668 -13.148 1 90.31 113 PHE A CA 1
ATOM 902 C C . PHE A 1 113 ? -2.281 0.859 -14.641 1 90.31 113 PHE A C 1
ATOM 904 O O . PHE A 1 113 ? -3.318 0.443 -15.156 1 90.31 113 PHE A O 1
ATOM 911 N N . ASP A 1 114 ? -1.344 1.523 -15.234 1 82.5 114 ASP A N 1
ATOM 912 C CA . ASP A 1 114 ? -1.428 1.653 -16.688 1 82.5 114 ASP A CA 1
ATOM 913 C C . ASP A 1 114 ? -0.903 0.398 -17.391 1 82.5 114 ASP A C 1
ATOM 915 O O . ASP A 1 114 ? 0.309 0.204 -17.5 1 82.5 114 ASP A O 1
ATOM 919 N N . ASP A 1 115 ? -1.855 -0.301 -17.781 1 71.5 115 ASP A N 1
ATOM 920 C CA . ASP A 1 115 ? -1.533 -1.595 -18.391 1 71.5 115 ASP A CA 1
ATOM 921 C C . ASP A 1 115 ? -0.642 -1.429 -19.609 1 71.5 115 ASP A C 1
ATOM 923 O O . ASP A 1 115 ? -0.832 -0.501 -20.406 1 71.5 115 ASP A O 1
ATOM 927 N N . SER A 1 116 ? 0.396 -2.23 -19.469 1 71.31 116 SER A N 1
ATOM 928 C CA . SER A 1 116 ? 1.23 -2.316 -20.672 1 71.31 116 SER A CA 1
ATOM 929 C C . SER A 1 116 ? 1.082 -3.672 -21.359 1 71.31 116 SER A C 1
ATOM 931 O O . SER A 1 116 ? 0.874 -4.688 -20.688 1 71.31 116 SER A O 1
ATOM 933 N N . SER A 1 117 ? 1.076 -3.59 -22.578 1 72.94 117 SER A N 1
ATOM 934 C CA . SER A 1 117 ? 1.015 -4.824 -23.359 1 72.94 117 SER A CA 1
ATOM 935 C C . SER A 1 117 ? 2.211 -5.723 -23.062 1 72.94 117 SER A C 1
ATOM 937 O O . SER A 1 117 ? 2.16 -6.93 -23.312 1 72.94 117 SER A O 1
ATOM 939 N N . SER A 1 118 ? 3.168 -5.172 -22.562 1 83.5 118 SER A N 1
ATOM 940 C CA . SER A 1 118 ? 4.395 -5.934 -22.359 1 83.5 118 SER A CA 1
ATOM 941 C C . SER A 1 118 ? 4.352 -6.715 -21.047 1 83.5 118 SER A C 1
ATOM 943 O O . SER A 1 118 ? 5.227 -7.539 -20.781 1 83.5 118 SER A O 1
ATOM 945 N N . GLY A 1 119 ? 3.375 -6.5 -20.297 1 93.31 119 GLY A N 1
ATOM 946 C CA . GLY A 1 119 ? 3.266 -7.23 -19.047 1 93.31 119 GLY A CA 1
ATOM 947 C C . GLY A 1 119 ? 3.83 -6.473 -17.859 1 93.31 119 GLY A C 1
ATOM 948 O O . GLY A 1 119 ? 4.035 -5.262 -17.938 1 93.31 119 GLY A O 1
ATOM 949 N N . LEU A 1 120 ? 3.951 -7.227 -16.734 1 96.56 120 LEU A N 1
ATOM 950 C CA . LEU A 1 120 ? 4.359 -6.637 -15.469 1 96.56 120 LEU A CA 1
ATOM 951 C C . LEU A 1 120 ? 5.484 -7.445 -14.828 1 96.56 120 LEU A C 1
ATOM 953 O O . LEU A 1 120 ? 5.375 -8.664 -14.688 1 96.56 120 LEU A O 1
ATOM 957 N N . TRP A 1 121 ? 6.566 -6.691 -14.555 1 97.75 121 TRP A N 1
ATOM 958 C CA . TRP A 1 121 ? 7.613 -7.301 -13.742 1 97.75 121 TRP A CA 1
ATOM 959 C C . TRP A 1 121 ? 7.391 -7.023 -12.258 1 97.75 121 TRP A C 1
ATOM 961 O O . TRP A 1 121 ? 7.047 -5.902 -11.875 1 97.75 121 TRP A O 1
ATOM 971 N N . LEU A 1 122 ? 7.551 -8.062 -11.461 1 98.62 122 LEU A N 1
ATOM 972 C CA . LEU A 1 122 ? 7.473 -7.941 -10.008 1 98.62 122 LEU A CA 1
ATOM 973 C C . LEU A 1 122 ? 8.742 -8.453 -9.352 1 98.62 122 LEU A C 1
ATOM 975 O O . LEU A 1 122 ? 9.32 -9.453 -9.789 1 98.62 122 LEU A O 1
ATOM 979 N N . ARG A 1 123 ? 9.164 -7.773 -8.305 1 98.62 123 ARG A N 1
ATOM 980 C CA . ARG A 1 123 ? 10.336 -8.164 -7.523 1 98.62 123 ARG A CA 1
ATOM 981 C C . ARG A 1 123 ? 10.07 -7.996 -6.027 1 98.62 123 ARG A C 1
ATOM 983 O O . ARG A 1 123 ? 9.609 -6.941 -5.586 1 98.62 123 ARG A O 1
ATOM 990 N N . VAL A 1 124 ? 10.336 -9.031 -5.277 1 98.75 124 VAL A N 1
ATOM 991 C CA . VAL A 1 124 ? 10.188 -8.984 -3.828 1 98.75 124 VAL A CA 1
ATOM 992 C C . VAL A 1 124 ? 11.5 -9.406 -3.164 1 98.75 124 VAL A C 1
ATOM 994 O O . VAL A 1 124 ? 12.07 -10.438 -3.51 1 98.75 124 VAL A O 1
ATOM 997 N N . THR A 1 125 ? 11.969 -8.617 -2.26 1 98.44 125 THR A N 1
ATOM 998 C CA . THR A 1 125 ? 13.133 -8.945 -1.438 1 98.44 125 THR A CA 1
ATOM 999 C C . THR A 1 125 ? 12.734 -9.07 0.03 1 98.44 125 THR A C 1
ATOM 1001 O O . THR A 1 125 ? 12.047 -8.195 0.568 1 98.44 125 THR A O 1
ATOM 1004 N N . VAL A 1 126 ? 13.117 -10.164 0.656 1 98.19 126 VAL A N 1
ATOM 1005 C CA . VAL A 1 126 ? 12.945 -10.367 2.09 1 98.19 126 VAL A CA 1
ATOM 1006 C C . VAL A 1 126 ? 14.305 -10.508 2.762 1 98.19 126 VAL A C 1
ATOM 1008 O O . VAL A 1 126 ? 15.078 -11.422 2.438 1 98.19 126 VAL A O 1
ATOM 1011 N N . ALA A 1 127 ? 14.57 -9.625 3.629 1 96.62 127 ALA A N 1
ATOM 1012 C CA . ALA A 1 127 ? 15.852 -9.648 4.344 1 96.62 127 ALA A CA 1
ATOM 1013 C C . ALA A 1 127 ? 15.734 -8.945 5.691 1 96.62 127 ALA A C 1
ATOM 1015 O O . ALA A 1 127 ? 15.125 -7.875 5.793 1 96.62 127 ALA A O 1
ATOM 1016 N N . LYS A 1 128 ? 16.25 -9.641 6.758 1 93.69 128 LYS A N 1
ATOM 1017 C CA . LYS A 1 128 ? 16.375 -9.055 8.086 1 93.69 128 LYS A CA 1
ATOM 1018 C C . LYS A 1 128 ? 15.016 -8.562 8.594 1 93.69 128 LYS A C 1
ATOM 1020 O O . LYS A 1 128 ? 14.906 -7.449 9.109 1 93.69 128 LYS A O 1
ATOM 1025 N N . GLY A 1 129 ? 14.008 -9.305 8.242 1 95.06 129 GLY A N 1
ATOM 1026 C CA . GLY A 1 129 ? 12.68 -9.008 8.758 1 95.06 129 GLY A CA 1
ATOM 1027 C C . GLY A 1 129 ? 11.977 -7.895 8.008 1 95.06 129 GLY A C 1
ATOM 1028 O O . GLY A 1 129 ? 11.016 -7.312 8.508 1 95.06 129 GLY A O 1
ATOM 1029 N N . VAL A 1 130 ? 12.5 -7.523 6.844 1 96.44 130 VAL A N 1
ATOM 1030 C CA . VAL A 1 130 ? 11.922 -6.453 6.035 1 96.44 130 VAL A CA 1
ATOM 1031 C C . VAL A 1 130 ? 11.609 -6.977 4.637 1 96.44 130 VAL A C 1
ATOM 1033 O O . VAL A 1 130 ? 12.383 -7.75 4.066 1 96.44 130 VAL A O 1
ATOM 1036 N N . MET A 1 131 ? 10.477 -6.578 4.121 1 97.62 131 MET A N 1
ATOM 1037 C CA . MET A 1 131 ? 10.055 -6.906 2.762 1 97.62 131 MET A CA 1
ATOM 1038 C C . MET A 1 131 ? 10.031 -5.66 1.884 1 97.62 131 MET A C 1
ATOM 1040 O O . MET A 1 131 ? 9.492 -4.625 2.281 1 97.62 131 MET A O 1
ATOM 1044 N N . ARG A 1 132 ? 10.688 -5.754 0.835 1 97.88 132 ARG A N 1
ATOM 1045 C CA . ARG A 1 132 ? 10.695 -4.719 -0.191 1 97.88 132 ARG A CA 1
ATOM 1046 C C . ARG A 1 132 ? 10.055 -5.223 -1.48 1 97.88 132 ARG A C 1
ATOM 1048 O O . ARG A 1 132 ? 10.492 -6.223 -2.047 1 97.88 132 ARG A O 1
ATOM 1055 N N . ILE A 1 133 ? 8.977 -4.562 -1.955 1 98.62 133 ILE A N 1
ATOM 1056 C CA . ILE A 1 133 ? 8.297 -4.922 -3.193 1 98.62 133 ILE A CA 1
ATOM 1057 C C . ILE A 1 133 ? 8.539 -3.844 -4.246 1 98.62 133 ILE A C 1
ATOM 1059 O O . ILE A 1 133 ? 8.344 -2.654 -3.984 1 98.62 133 ILE A O 1
ATOM 1063 N N . GLN A 1 134 ? 8.914 -4.266 -5.367 1 98.06 134 GLN A N 1
ATOM 1064 C CA . GLN A 1 134 ? 9.141 -3.377 -6.504 1 98.06 134 GLN A CA 1
ATOM 1065 C C . GLN A 1 134 ? 8.438 -3.891 -7.754 1 98.06 134 GLN A C 1
ATOM 1067 O O . GLN A 1 134 ? 8.055 -5.062 -7.82 1 98.06 134 GLN A O 1
ATOM 1072 N N . HIS A 1 135 ? 8.234 -3.055 -8.711 1 97.25 135 HIS A N 1
ATOM 1073 C CA . HIS A 1 135 ? 7.625 -3.418 -9.984 1 97.25 135 HIS A CA 1
ATOM 1074 C C . HIS A 1 135 ? 8.32 -2.721 -11.148 1 97.25 135 HIS A C 1
ATOM 1076 O O . HIS A 1 135 ? 9.078 -1.771 -10.945 1 97.25 135 HIS A O 1
ATOM 1082 N N . SER A 1 136 ? 8.086 -3.229 -12.32 1 96.19 136 SER A N 1
ATOM 1083 C CA . SER A 1 136 ? 8.688 -2.639 -13.516 1 96.19 136 SER A CA 1
ATOM 1084 C C . SER A 1 136 ? 7.848 -2.928 -14.758 1 96.19 136 SER A C 1
ATOM 1086 O O . SER A 1 136 ? 7.203 -3.977 -14.844 1 96.19 136 SER A O 1
ATOM 1088 N N . SER A 1 137 ? 7.895 -1.988 -15.68 1 92.88 137 SER A N 1
ATOM 1089 C CA . SER A 1 137 ? 7.238 -2.209 -16.969 1 92.88 137 SER A CA 1
ATOM 1090 C C . SER A 1 137 ? 8.242 -2.654 -18.016 1 92.88 137 SER A C 1
ATOM 1092 O O . SER A 1 137 ? 7.852 -3.146 -19.078 1 92.88 137 SER A O 1
ATOM 1094 N N . ASP A 1 138 ? 9.516 -2.502 -17.734 1 92.25 138 ASP A N 1
ATOM 1095 C CA . ASP A 1 138 ? 10.5 -2.764 -18.781 1 92.25 138 ASP A CA 1
ATOM 1096 C C . ASP A 1 138 ? 11.602 -3.695 -18.266 1 92.25 138 ASP A C 1
ATOM 1098 O O . ASP A 1 138 ? 12.5 -4.074 -19.031 1 92.25 138 ASP A O 1
ATOM 1102 N N . GLY A 1 139 ? 11.586 -3.992 -17.031 1 92.75 139 GLY A N 1
ATOM 1103 C CA . GLY A 1 139 ? 12.609 -4.852 -16.453 1 92.75 139 GLY A CA 1
ATOM 1104 C C . GLY A 1 139 ? 13.906 -4.125 -16.156 1 92.75 139 GLY A C 1
ATOM 1105 O O . GLY A 1 139 ? 14.906 -4.746 -15.805 1 92.75 139 GLY A O 1
ATOM 1106 N N . LEU A 1 140 ? 13.859 -2.795 -16.344 1 93.75 140 LEU A N 1
ATOM 1107 C CA . LEU A 1 140 ? 15.078 -2.01 -16.156 1 93.75 140 LEU A CA 1
ATOM 1108 C C . LEU A 1 140 ? 14.945 -1.062 -14.977 1 93.75 140 LEU A C 1
ATOM 1110 O O . LEU A 1 140 ? 15.883 -0.917 -14.188 1 93.75 140 LEU A O 1
ATOM 1114 N N . ARG A 1 141 ? 13.875 -0.388 -14.875 1 94.25 141 ARG A N 1
ATOM 1115 C CA . ARG A 1 141 ? 13.586 0.532 -13.781 1 94.25 141 ARG A CA 1
ATOM 1116 C C . ARG A 1 141 ? 12.617 -0.089 -12.781 1 94.25 141 ARG A C 1
ATOM 1118 O O . ARG A 1 141 ? 11.531 -0.53 -13.156 1 94.25 141 ARG A O 1
ATOM 1125 N N . TRP A 1 142 ? 12.992 -0.103 -11.562 1 95.75 142 TRP A N 1
ATOM 1126 C CA . TRP A 1 142 ? 12.258 -0.838 -10.539 1 95.75 142 TRP A CA 1
ATOM 1127 C C . TRP A 1 142 ? 11.812 0.089 -9.414 1 95.75 142 TRP A C 1
ATOM 1129 O O . TRP A 1 142 ? 12.367 0.04 -8.312 1 95.75 142 TRP A O 1
ATOM 1139 N N . PRO A 1 143 ? 10.805 0.88 -9.594 1 95.25 143 PRO A N 1
ATOM 1140 C CA . PRO A 1 143 ? 10.312 1.724 -8.5 1 95.25 143 PRO A CA 1
ATOM 1141 C C . PRO A 1 143 ? 9.711 0.913 -7.352 1 95.25 143 PRO A C 1
ATOM 1143 O O . PRO A 1 143 ? 9.258 -0.214 -7.559 1 95.25 143 PRO A O 1
ATOM 1146 N N . LEU A 1 144 ? 9.719 1.525 -6.199 1 96.62 144 LEU A N 1
ATOM 1147 C CA . LEU A 1 144 ? 9.203 0.911 -4.984 1 96.62 144 LEU A CA 1
ATOM 1148 C C . LEU A 1 144 ? 7.676 0.863 -5.004 1 96.62 144 LEU A C 1
ATOM 1150 O O . LEU A 1 144 ? 7.027 1.834 -5.398 1 96.62 144 LEU A O 1
ATOM 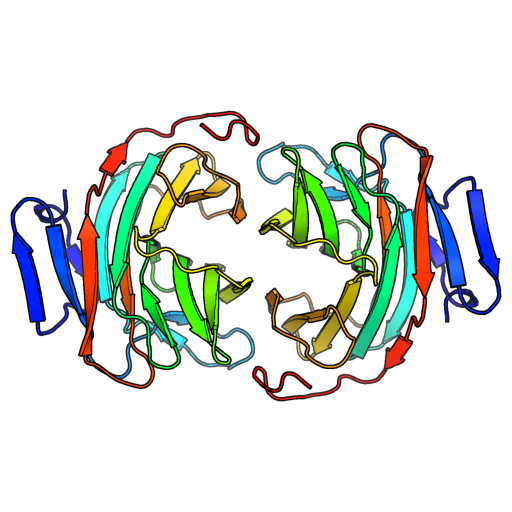1154 N N . LEU A 1 145 ? 7.16 -0.244 -4.609 1 97.62 145 LEU A N 1
ATOM 1155 C CA . LEU A 1 145 ? 5.719 -0.388 -4.422 1 97.62 145 LEU A CA 1
ATOM 1156 C C . LEU A 1 145 ? 5.367 -0.438 -2.938 1 97.62 145 LEU A C 1
ATOM 1158 O O . LEU A 1 145 ? 4.336 0.093 -2.521 1 97.62 145 LEU A O 1
ATOM 1162 N N . ARG A 1 146 ? 6.234 -1.126 -2.166 1 98.44 146 ARG A N 1
ATOM 1163 C CA . ARG A 1 146 ? 5.953 -1.232 -0.737 1 98.44 146 ARG A CA 1
ATOM 1164 C C . ARG A 1 146 ? 7.211 -1.601 0.042 1 98.44 146 ARG A C 1
ATOM 1166 O O . ARG A 1 146 ? 8.031 -2.389 -0.431 1 98.44 146 ARG A O 1
ATOM 1173 N N . LEU A 1 147 ? 7.422 -1.05 1.174 1 98 147 LEU A N 1
ATOM 1174 C CA . LEU A 1 147 ? 8.453 -1.367 2.158 1 98 147 LEU A CA 1
ATOM 1175 C C . LEU A 1 147 ? 7.84 -1.589 3.535 1 98 147 LEU A C 1
ATOM 1177 O O . LEU A 1 147 ? 7.262 -0.668 4.117 1 98 147 LEU A O 1
ATOM 1181 N N . ALA A 1 148 ? 7.984 -2.785 4.07 1 97.81 148 ALA A N 1
ATOM 1182 C CA . ALA A 1 148 ? 7.273 -3.104 5.305 1 97.81 148 ALA A CA 1
ATOM 1183 C C . ALA A 1 148 ? 8.016 -4.168 6.109 1 97.81 148 ALA A C 1
ATOM 1185 O O . ALA A 1 148 ? 8.828 -4.914 5.559 1 97.81 148 ALA A O 1
ATOM 1186 N N . ALA A 1 149 ? 7.719 -4.18 7.391 1 96.81 149 ALA A N 1
ATOM 1187 C CA . ALA A 1 149 ? 8.148 -5.316 8.195 1 96.81 149 ALA A CA 1
ATOM 1188 C C . ALA A 1 149 ? 7.496 -6.609 7.719 1 96.81 149 ALA A C 1
ATOM 1190 O O . ALA A 1 149 ? 6.379 -6.59 7.199 1 96.81 149 ALA A O 1
ATOM 1191 N N . PHE A 1 150 ? 8.148 -7.676 7.848 1 97.44 150 PHE A N 1
ATOM 1192 C CA . PHE A 1 150 ? 7.66 -9 7.5 1 97.44 150 PHE A CA 1
ATOM 1193 C C . PHE A 1 150 ? 8.211 -10.055 8.461 1 97.44 150 PHE A C 1
ATOM 1195 O O . PHE A 1 150 ? 9.367 -9.961 8.883 1 97.44 150 PHE A O 1
ATOM 1202 N N . PRO A 1 151 ? 7.441 -11.047 8.82 1 96.19 151 PRO A N 1
ATOM 1203 C CA . PRO A 1 151 ? 7.883 -11.992 9.844 1 96.19 151 PRO A CA 1
ATOM 1204 C C . PRO A 1 151 ? 9.156 -12.742 9.453 1 96.19 151 PRO A C 1
ATOM 1206 O O . PRO A 1 151 ? 9.297 -13.156 8.305 1 96.19 151 PRO A O 1
ATOM 1209 N N . LEU A 1 152 ? 10.047 -12.883 10.461 1 96.44 152 LEU A N 1
ATOM 1210 C CA . LEU A 1 152 ? 11.211 -13.75 10.266 1 96.44 152 LEU A CA 1
ATOM 1211 C C . LEU A 1 152 ? 10.797 -15.219 10.242 1 96.44 152 LEU A C 1
ATOM 1213 O O . LEU A 1 152 ? 9.945 -15.641 11.031 1 96.44 152 LEU A O 1
ATOM 1217 N N . SER A 1 153 ? 11.336 -15.883 9.312 1 96.88 153 SER A N 1
ATOM 1218 C CA . SER A 1 153 ? 11.094 -17.312 9.188 1 96.88 153 SER A CA 1
ATOM 1219 C C . SER A 1 153 ? 12.328 -18.047 8.672 1 96.88 153 SER A C 1
ATOM 1221 O O . SER A 1 153 ? 13.125 -17.469 7.934 1 96.88 153 SER A O 1
ATOM 1223 N N . GLU A 1 154 ? 12.477 -19.25 9.117 1 96.62 154 GLU A N 1
ATOM 1224 C CA . GLU A 1 154 ? 13.578 -20.062 8.602 1 96.62 154 GLU A CA 1
ATOM 1225 C C . GLU A 1 154 ? 13.438 -20.297 7.102 1 96.62 154 GLU A C 1
ATOM 1227 O O . GLU A 1 154 ? 14.438 -20.344 6.379 1 96.62 154 GLU A O 1
ATOM 1232 N N . ARG A 1 155 ? 12.18 -20.5 6.738 1 97.75 155 ARG A N 1
ATOM 1233 C CA . ARG A 1 155 ? 11.883 -20.75 5.332 1 97.75 155 ARG A CA 1
ATOM 1234 C C . ARG A 1 155 ? 10.672 -19.938 4.883 1 97.75 155 ARG A C 1
ATOM 1236 O O . ARG A 1 155 ? 9.773 -19.656 5.68 1 97.75 155 ARG A O 1
ATOM 1243 N N . TYR A 1 156 ? 10.75 -19.594 3.637 1 98.62 156 TYR A N 1
ATOM 1244 C CA . TYR A 1 156 ? 9.617 -18.984 2.949 1 98.62 156 TYR A CA 1
ATOM 1245 C C . TYR A 1 156 ? 9.242 -19.766 1.702 1 98.62 156 TYR A C 1
ATOM 1247 O O . TYR A 1 156 ? 10.094 -20.438 1.101 1 98.62 156 TYR A O 1
ATOM 1255 N N . ALA A 1 157 ? 7.98 -19.766 1.414 1 98.81 157 ALA A N 1
ATOM 1256 C CA . ALA A 1 157 ? 7.582 -20.156 0.064 1 98.81 157 ALA A CA 1
ATOM 1257 C C . ALA A 1 157 ? 7.367 -18.922 -0.817 1 98.81 157 ALA A C 1
ATOM 1259 O O . ALA A 1 157 ? 6.723 -17.969 -0.402 1 98.81 157 ALA A O 1
ATOM 1260 N N . VAL A 1 158 ? 7.938 -18.922 -2.021 1 98.88 158 VAL A N 1
ATOM 1261 C CA . VAL A 1 158 ? 7.785 -17.781 -2.916 1 98.88 158 VAL A CA 1
ATOM 1262 C C . VAL A 1 158 ? 7.531 -18.266 -4.34 1 98.88 158 VAL A C 1
ATOM 1264 O O . VAL A 1 158 ? 8.125 -19.25 -4.781 1 98.88 158 VAL A O 1
ATOM 1267 N N . GLY A 1 159 ? 6.547 -17.609 -5.031 1 98.88 159 GLY A N 1
ATOM 1268 C CA . GLY A 1 159 ? 6.293 -18.031 -6.398 1 98.88 159 GLY A CA 1
ATOM 1269 C C . GLY A 1 159 ? 5.055 -17.375 -7 1 98.88 159 GLY A C 1
ATOM 1270 O O . GLY A 1 159 ? 4.578 -16.359 -6.5 1 98.88 159 GLY A O 1
ATOM 1271 N N . ALA A 1 160 ? 4.555 -17.922 -8.094 1 98.88 160 ALA A N 1
ATOM 1272 C CA . ALA A 1 160 ? 3.463 -17.391 -8.898 1 98.88 160 ALA A CA 1
ATOM 1273 C C . A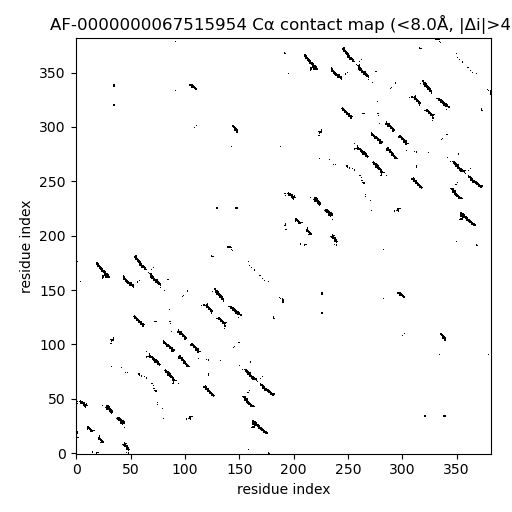LA A 1 160 ? 2.125 -17.547 -8.18 1 98.88 160 ALA A C 1
ATOM 1275 O O . ALA A 1 160 ? 1.852 -18.594 -7.582 1 98.88 160 ALA A O 1
ATOM 1276 N N . MET A 1 161 ? 1.369 -16.547 -8.258 1 98.88 161 MET A N 1
ATOM 1277 C CA . MET A 1 161 ? 0.048 -16.547 -7.633 1 98.88 161 MET A CA 1
ATOM 1278 C C . MET A 1 161 ? -1 -15.977 -8.586 1 98.88 161 MET A C 1
ATOM 1280 O O . MET A 1 161 ? -0.753 -14.977 -9.266 1 98.88 161 MET A O 1
ATOM 1284 N N . CYS A 1 162 ? -2.166 -16.594 -8.664 1 98.56 162 CYS A N 1
ATOM 1285 C CA . CYS A 1 162 ? -3.289 -16.047 -9.406 1 98.56 162 CYS A CA 1
ATOM 1286 C C . CYS A 1 162 ? -4.617 -16.5 -8.812 1 98.56 162 CYS A C 1
ATOM 1288 O O . CYS A 1 162 ? -4.691 -17.547 -8.18 1 98.56 162 CYS A O 1
ATOM 1290 N N . CYS A 1 163 ? -5.59 -15.688 -8.984 1 96.62 163 CYS A N 1
ATOM 1291 C CA . CYS A 1 163 ? -6.926 -15.891 -8.438 1 96.62 163 CYS A CA 1
ATOM 1292 C C . CYS A 1 163 ? -7.992 -15.352 -9.383 1 96.62 163 CYS A C 1
ATOM 1294 O O . CYS A 1 163 ? -7.754 -14.375 -10.094 1 96.62 163 CYS A O 1
ATOM 1296 N N . SER A 1 164 ? -9.141 -15.93 -9.297 1 96.12 164 SER A N 1
ATOM 1297 C CA . SER A 1 164 ? -10.375 -15.406 -9.875 1 96.12 164 SER A CA 1
ATOM 1298 C C . SER A 1 164 ? -11.547 -15.562 -8.914 1 96.12 164 SER A C 1
ATOM 1300 O O . SER A 1 164 ? -12.281 -16.562 -8.977 1 96.12 164 SER A O 1
ATOM 1302 N N . PRO A 1 165 ? -11.773 -14.547 -8.164 1 92.88 165 PRO A N 1
ATOM 1303 C CA . PRO A 1 165 ? -12.789 -14.68 -7.121 1 92.88 165 PRO A CA 1
ATOM 1304 C C . PRO A 1 165 ? -14.203 -14.781 -7.691 1 92.88 165 PRO A C 1
ATOM 1306 O O . PRO A 1 165 ? -15.062 -15.453 -7.109 1 92.88 165 PRO A O 1
ATOM 1309 N N . GLU A 1 166 ? -14.523 -14.109 -8.711 1 90.06 166 GLU A N 1
ATOM 1310 C CA . GLU A 1 166 ? -15.898 -13.992 -9.172 1 90.06 166 GLU A CA 1
ATOM 1311 C C . GLU A 1 166 ? -16.188 -14.953 -10.32 1 90.06 166 GLU A C 1
ATOM 1313 O O . GLU A 1 166 ? -17.344 -15.188 -10.672 1 90.06 166 GLU A O 1
ATOM 1318 N N . ARG A 1 167 ? -15.125 -15.344 -10.844 1 87.31 167 ARG A N 1
ATOM 1319 C CA . ARG A 1 167 ? -15.25 -16.266 -11.977 1 87.31 167 ARG A CA 1
ATOM 1320 C C . ARG A 1 167 ? -14.062 -17.219 -12.039 1 87.31 167 ARG A C 1
ATOM 1322 O O . ARG A 1 167 ? -13.18 -17.188 -11.18 1 87.31 167 ARG A O 1
ATOM 1329 N N . GLY A 1 168 ? -14 -18.078 -13.039 1 89.56 168 GLY A N 1
ATOM 1330 C CA . GLY A 1 168 ? -12.844 -18.844 -13.492 1 89.56 168 GLY A CA 1
ATOM 1331 C C . GLY A 1 168 ? -12.406 -18.5 -14.898 1 89.56 168 GLY A C 1
ATOM 1332 O O . GLY A 1 168 ? -12.883 -17.516 -15.477 1 89.56 168 GLY A O 1
ATOM 1333 N N . GLY A 1 169 ? -11.297 -19.047 -15.281 1 93.94 169 GLY A N 1
ATOM 1334 C CA . GLY A 1 169 ? -10.969 -18.984 -16.703 1 93.94 169 GLY A CA 1
ATOM 1335 C C . GLY A 1 169 ? -9.93 -17.938 -17.031 1 93.94 169 GLY A C 1
ATOM 1336 O O . GLY A 1 169 ? -9.594 -17.734 -18.203 1 93.94 169 GLY A O 1
ATOM 1337 N N . LEU A 1 170 ? -9.469 -17.141 -16.031 1 96.5 170 LEU A N 1
ATOM 1338 C CA . LEU A 1 170 ? -8.367 -16.234 -16.312 1 96.5 170 LEU A CA 1
ATOM 1339 C C . LEU A 1 170 ? -7.125 -16.984 -16.766 1 96.5 170 LEU A C 1
ATOM 1341 O O . LEU A 1 170 ? -6.66 -17.891 -16.062 1 96.5 170 LEU A O 1
ATOM 1345 N N . LYS A 1 171 ? -6.684 -16.641 -17.938 1 97.56 171 LYS A N 1
ATOM 1346 C CA . LYS A 1 171 ? -5.422 -17.188 -18.406 1 97.56 171 LYS A CA 1
ATOM 1347 C C . LYS A 1 171 ? -4.25 -16.281 -18.062 1 97.56 171 LYS A C 1
ATOM 1349 O O . LYS A 1 171 ? -4.23 -15.109 -18.469 1 97.56 171 LYS A O 1
ATOM 1354 N N . VAL A 1 172 ? -3.264 -16.797 -17.359 1 97.94 172 VAL A N 1
ATOM 1355 C CA . VAL A 1 172 ? -2.08 -16.031 -16.969 1 97.94 172 VAL A CA 1
ATOM 1356 C C . VAL A 1 172 ? -0.82 -16.781 -17.406 1 97.94 172 VAL A C 1
ATOM 1358 O O . VAL A 1 172 ? -0.759 -18.016 -17.312 1 97.94 172 VAL A O 1
ATOM 1361 N N . VAL A 1 173 ? 0.121 -16.047 -17.844 1 98.31 173 VAL A N 1
ATOM 1362 C CA . VAL A 1 173 ? 1.432 -16.594 -18.172 1 98.31 173 VAL A CA 1
ATOM 1363 C C . VAL A 1 173 ? 2.498 -15.953 -17.281 1 98.31 173 VAL A C 1
ATOM 1365 O O . VAL A 1 173 ? 2.611 -14.727 -17.219 1 98.31 173 VAL A O 1
ATOM 1368 N N . PHE A 1 174 ? 3.26 -16.766 -16.594 1 98.62 174 PHE A N 1
ATOM 1369 C CA . PHE A 1 174 ? 4.418 -16.344 -15.812 1 98.62 174 PHE A CA 1
ATOM 1370 C C . PHE A 1 174 ? 5.711 -16.781 -16.5 1 98.62 174 PHE A C 1
ATOM 1372 O O . PHE A 1 174 ? 5.832 -17.906 -16.953 1 98.62 174 PHE A O 1
ATOM 1379 N N . SER A 1 175 ? 6.59 -15.875 -16.516 1 98.31 175 SER A N 1
ATOM 1380 C CA . SER A 1 175 ? 7.887 -16.203 -17.109 1 98.31 175 SER A CA 1
ATOM 1381 C C . SER A 1 175 ? 9.023 -15.523 -16.344 1 98.31 175 SER A C 1
ATOM 1383 O O . SER A 1 175 ? 8.781 -14.648 -15.516 1 98.31 175 SER A O 1
ATOM 1385 N N . HIS A 1 176 ? 10.281 -16.047 -16.516 1 97.56 176 HIS A N 1
ATOM 1386 C CA . HIS A 1 176 ? 11.5 -15.484 -15.961 1 97.56 176 HIS A CA 1
ATOM 1387 C C . HIS A 1 176 ? 11.469 -15.508 -14.438 1 97.56 176 HIS A C 1
ATOM 1389 O O . HIS A 1 176 ? 11.906 -14.555 -13.789 1 97.56 176 HIS A O 1
ATOM 1395 N N . PHE A 1 177 ? 10.875 -16.531 -14.023 1 98.31 177 PHE A N 1
ATOM 1396 C CA . PHE A 1 177 ? 10.859 -16.672 -12.57 1 98.31 177 PHE A CA 1
ATOM 1397 C C . PHE A 1 177 ? 12.242 -17.031 -12.047 1 98.31 177 PHE A C 1
ATOM 1399 O O . PHE A 1 177 ? 12.836 -18.016 -12.484 1 98.31 177 PHE A O 1
ATOM 1406 N N . GLU A 1 178 ? 12.695 -16.219 -11.078 1 97.69 178 GLU A N 1
ATOM 1407 C CA . GLU A 1 178 ? 14.016 -16.422 -10.492 1 97.69 178 GLU A CA 1
ATOM 1408 C C . GLU A 1 178 ? 14.008 -16.109 -9 1 97.69 178 GLU A C 1
ATOM 1410 O O . GLU A 1 178 ? 13.312 -15.195 -8.555 1 97.69 178 GLU A O 1
ATOM 1415 N N . VAL A 1 179 ? 14.742 -16.922 -8.25 1 98.06 179 VAL A N 1
ATOM 1416 C CA . VAL A 1 179 ? 15.031 -16.656 -6.84 1 98.06 179 VAL A CA 1
ATOM 1417 C C . VAL A 1 179 ? 16.547 -16.562 -6.633 1 98.06 179 VAL A C 1
ATOM 1419 O O . VAL A 1 179 ? 17.297 -17.453 -7.047 1 98.06 179 VAL A O 1
ATOM 1422 N N . MET A 1 180 ? 16.969 -15.531 -6.082 1 97.81 180 MET A N 1
ATOM 1423 C CA . MET A 1 180 ? 18.391 -15.258 -5.898 1 97.81 180 MET A CA 1
ATOM 1424 C C . MET A 1 180 ? 18.672 -14.703 -4.504 1 97.81 180 MET A C 1
ATOM 1426 O O . MET A 1 180 ? 17.734 -14.359 -3.777 1 97.81 180 MET A O 1
ATOM 1430 N N . PRO A 1 181 ? 19.953 -14.711 -4.105 1 96.88 181 PRO A N 1
ATOM 1431 C CA . PRO A 1 181 ? 20.25 -14.062 -2.824 1 96.88 181 PRO A CA 1
ATOM 1432 C C . PRO A 1 181 ? 19.734 -12.625 -2.762 1 96.88 181 PRO A C 1
ATOM 1434 O O . PRO A 1 181 ? 19.625 -11.961 -3.797 1 96.88 181 PRO A O 1
ATOM 1437 N N . ALA A 1 182 ? 19.469 -12.18 -1.641 1 96.62 182 ALA A N 1
ATOM 1438 C CA . ALA A 1 182 ? 18.984 -10.812 -1.48 1 96.62 182 ALA A CA 1
ATOM 1439 C C . ALA A 1 182 ? 19.938 -9.812 -2.135 1 96.62 182 ALA A C 1
ATOM 1441 O O . ALA A 1 182 ? 21.141 -9.844 -1.89 1 96.62 182 ALA A O 1
ATOM 1442 N N . LEU A 1 183 ? 19.438 -8.914 -2.885 1 92.19 183 LEU A N 1
ATOM 1443 C CA . LEU A 1 183 ? 20.234 -8.008 -3.697 1 92.19 183 LEU A CA 1
ATOM 1444 C C . LEU A 1 183 ? 20.938 -6.98 -2.822 1 92.19 183 LEU A C 1
ATOM 1446 O O . LEU A 1 183 ? 22.016 -6.484 -3.182 1 92.19 183 LEU A O 1
ATOM 1450 N N . GLY A 1 184 ? 20.328 -6.555 -1.675 1 86.31 184 GLY A N 1
ATOM 1451 C CA . GLY A 1 184 ? 20.953 -5.621 -0.751 1 86.31 184 GLY A CA 1
ATOM 1452 C C . GLY A 1 184 ? 21.094 -4.227 -1.323 1 86.31 184 GLY A C 1
ATOM 1453 O O . GLY A 1 184 ? 21.984 -3.469 -0.912 1 86.31 184 GLY A O 1
ATOM 1454 N N . LYS A 1 185 ? 20.438 -3.859 -2.354 1 88.56 185 LYS A N 1
ATOM 1455 C CA . LYS A 1 185 ? 20.516 -2.539 -2.973 1 88.56 185 LYS A CA 1
ATOM 1456 C C . LYS A 1 185 ? 19.922 -1.468 -2.053 1 88.56 185 LYS A C 1
ATOM 1458 O O . LYS A 1 185 ? 19.031 -1.747 -1.253 1 88.56 185 LYS A O 1
ATOM 1463 N N . ASP A 1 186 ? 20.469 -0.248 -2.336 1 88.5 186 ASP A N 1
ATOM 1464 C CA . ASP A 1 186 ? 19.859 0.89 -1.648 1 88.5 186 ASP A CA 1
ATOM 1465 C C . ASP A 1 186 ? 18.406 1.064 -2.055 1 88.5 186 ASP A C 1
ATOM 1467 O O . ASP A 1 186 ? 18.031 0.786 -3.199 1 88.5 186 ASP A O 1
ATOM 1471 N N . LEU A 1 187 ? 17.625 1.559 -1.179 1 85.75 187 LEU A N 1
ATOM 1472 C CA . LEU A 1 187 ? 16.188 1.675 -1.373 1 85.75 187 LEU A CA 1
ATOM 1473 C C . LEU A 1 187 ? 15.867 2.467 -2.637 1 85.75 187 LEU A C 1
ATOM 1475 O O . LEU A 1 187 ? 14.914 2.154 -3.346 1 85.75 187 LEU A O 1
ATOM 1479 N N . HIS A 1 188 ? 16.688 3.436 -2.959 1 86.12 188 HIS A N 1
ATOM 1480 C CA . HIS A 1 188 ? 16.391 4.324 -4.074 1 86.12 188 HIS A CA 1
ATOM 1481 C C . HIS A 1 188 ? 17.203 3.963 -5.309 1 86.12 188 HIS A C 1
ATOM 1483 O O . HIS A 1 188 ? 17.297 4.75 -6.254 1 86.12 188 HIS A O 1
ATOM 1489 N N . ASP A 1 189 ? 17.875 2.855 -5.277 1 87.62 189 ASP A N 1
ATOM 1490 C CA . ASP A 1 189 ? 18.469 2.268 -6.477 1 87.62 189 ASP A CA 1
ATOM 1491 C C . ASP A 1 189 ? 17.406 1.582 -7.332 1 87.62 189 ASP A C 1
ATOM 1493 O O . ASP A 1 189 ? 16.938 0.493 -6.996 1 87.62 189 ASP A O 1
ATOM 1497 N N . LEU A 1 190 ? 17.094 2.158 -8.469 1 90.69 190 LEU A N 1
ATOM 1498 C CA . LEU A 1 190 ? 15.953 1.698 -9.266 1 90.69 190 LEU A CA 1
ATOM 1499 C C . LEU A 1 190 ? 16.406 0.738 -10.359 1 90.69 190 LEU A C 1
ATOM 1501 O O . LEU A 1 190 ? 15.641 0.407 -11.266 1 90.69 190 LEU A O 1
ATOM 1505 N N . THR A 1 191 ? 17.625 0.404 -10.328 1 90.12 191 THR A N 1
ATOM 1506 C CA . THR A 1 191 ? 18.094 -0.525 -11.352 1 90.12 191 THR A CA 1
ATOM 1507 C C . THR A 1 191 ? 17.906 -1.97 -10.898 1 90.12 191 THR A C 1
ATOM 1509 O O . THR A 1 191 ? 17.828 -2.244 -9.695 1 90.12 191 THR A O 1
ATOM 1512 N N . MET B 1 1 ? -12.266 24.5 10.492 1 85.81 1 MET B N 1
ATOM 1513 C CA . MET B 1 1 ? -11.875 23.297 11.211 1 85.81 1 MET B CA 1
ATOM 1514 C C . MET B 1 1 ? -10.414 23.375 11.648 1 85.81 1 MET B C 1
ATOM 1516 O O . MET B 1 1 ? -10.078 22.969 12.766 1 85.81 1 MET B O 1
ATOM 1520 N N . PHE B 1 2 ? -9.617 24.078 10.898 1 94.69 2 PHE B N 1
ATOM 1521 C CA . PHE B 1 2 ? -8.195 24.156 11.234 1 94.69 2 PHE B CA 1
ATOM 1522 C C . PHE B 1 2 ? -7.992 24.859 12.57 1 94.69 2 PHE B C 1
ATOM 1524 O O . PHE B 1 2 ? -7.059 24.531 13.305 1 94.69 2 PHE B O 1
ATOM 1531 N N . GLU B 1 3 ? -8.883 25.75 12.875 1 91.12 3 GLU B N 1
ATOM 1532 C CA . GLU B 1 3 ? -8.75 26.562 14.078 1 91.12 3 GLU B CA 1
ATOM 1533 C C . GLU B 1 3 ? -8.898 25.703 15.336 1 91.12 3 GLU B C 1
ATOM 1535 O O . GLU B 1 3 ? -8.453 26.094 16.422 1 91.12 3 GLU B O 1
ATOM 1540 N N . LYS B 1 4 ? -9.492 24.562 15.211 1 94 4 LYS B N 1
ATOM 1541 C CA . LYS B 1 4 ? -9.695 23.672 16.344 1 94 4 LYS B CA 1
ATOM 1542 C C . LYS B 1 4 ? -8.516 22.719 16.516 1 94 4 LYS B C 1
ATOM 1544 O O . LYS B 1 4 ? -8.492 21.906 17.453 1 94 4 LYS B O 1
ATOM 1549 N N . GLY B 1 5 ? -7.605 22.875 15.625 1 96.69 5 GLY B N 1
ATOM 1550 C CA . GLY B 1 5 ? -6.484 21.953 15.617 1 96.69 5 GLY B CA 1
ATOM 1551 C C . GLY B 1 5 ? -5.406 22.312 16.625 1 96.69 5 GLY B C 1
ATOM 1552 O O . GLY B 1 5 ? -5.273 23.469 17 1 96.69 5 GLY B O 1
ATOM 1553 N N . ILE B 1 6 ? -4.691 21.312 17.031 1 98.12 6 ILE B N 1
ATOM 1554 C CA . ILE B 1 6 ? -3.506 21.469 17.875 1 98.12 6 ILE B CA 1
ATOM 1555 C C . ILE B 1 6 ? -2.275 20.984 17.125 1 98.12 6 ILE B C 1
ATOM 1557 O O . ILE B 1 6 ? -2.287 19.891 16.547 1 98.12 6 ILE B O 1
ATOM 1561 N N . TRP B 1 7 ? -1.208 21.75 17.141 1 98.56 7 TRP B N 1
ATOM 1562 C CA . TRP B 1 7 ? -0.001 21.406 16.406 1 98.56 7 TRP B CA 1
ATOM 1563 C C . TRP B 1 7 ? 0.841 20.391 17.156 1 98.56 7 TRP B C 1
ATOM 1565 O O . TRP B 1 7 ? 1.056 20.531 18.359 1 98.56 7 TRP B O 1
ATOM 1575 N N . LEU B 1 8 ? 1.185 19.406 16.531 1 98.62 8 LEU B N 1
ATOM 1576 C CA . LEU B 1 8 ? 2.41 18.688 16.844 1 98.62 8 LEU B CA 1
ATOM 1577 C C . LEU B 1 8 ? 3.572 19.203 16 1 98.62 8 LEU B C 1
ATOM 1579 O O . LEU B 1 8 ? 3.496 19.219 14.766 1 98.62 8 LEU B O 1
ATOM 1583 N N . ASN B 1 9 ? 4.66 19.703 16.641 1 98.56 9 ASN B N 1
ATOM 1584 C CA . ASN B 1 9 ? 5.793 20.328 15.945 1 98.56 9 ASN B CA 1
ATOM 1585 C C . ASN B 1 9 ? 5.348 21.484 15.07 1 98.56 9 ASN B C 1
ATOM 1587 O O . ASN B 1 9 ? 5.531 21.469 13.852 1 98.56 9 ASN B O 1
ATOM 1591 N N . GLU B 1 10 ? 4.938 22.562 15.695 1 98.62 10 GLU B N 1
ATOM 1592 C CA . GLU B 1 10 ? 4.406 23.75 15.031 1 98.62 10 GLU B CA 1
ATOM 1593 C C . GLU B 1 10 ? 5.457 24.391 14.125 1 98.62 10 GLU B C 1
ATOM 1595 O O . GLU B 1 10 ? 6.559 24.703 14.578 1 98.62 10 GLU B O 1
ATOM 1600 N N . PRO B 1 11 ? 5.109 24.516 12.852 1 98.62 11 PRO B N 1
ATOM 1601 C CA . PRO B 1 11 ? 6.07 25.172 11.969 1 98.62 11 PRO B CA 1
ATOM 1602 C C . PRO B 1 11 ? 6.289 26.641 12.32 1 98.62 11 PRO B C 1
ATOM 1604 O O . PRO B 1 11 ? 5.41 27.281 12.914 1 98.62 11 PRO B O 1
ATOM 1607 N N . ARG B 1 12 ? 7.43 27.172 11.922 1 98.25 12 ARG B N 1
ATOM 1608 C CA . ARG B 1 12 ? 7.766 28.562 12.188 1 98.25 12 ARG B CA 1
ATOM 1609 C C . ARG B 1 12 ? 6.84 29.5 11.414 1 98.25 12 ARG B C 1
ATOM 1611 O O . ARG B 1 12 ? 6.527 30.609 11.891 1 98.25 12 ARG B O 1
ATOM 1618 N N . GLN B 1 13 ? 6.48 29.031 10.289 1 98.31 13 GLN B N 1
ATOM 1619 C CA . GLN B 1 13 ? 5.652 29.891 9.438 1 98.31 13 GLN B CA 1
ATOM 1620 C C . GLN B 1 13 ? 4.383 29.156 9.008 1 98.31 13 GLN B C 1
ATOM 1622 O O . GLN B 1 13 ? 4.441 28.156 8.297 1 98.31 13 GLN B O 1
ATOM 1627 N N . TRP B 1 14 ? 3.248 29.703 9.375 1 98.31 14 TRP B N 1
ATOM 1628 C CA . TRP B 1 14 ? 1.947 29.188 8.953 1 98.31 14 TRP B CA 1
ATOM 1629 C C . TRP B 1 14 ? 0.854 30.234 9.203 1 98.31 14 TRP B C 1
ATOM 1631 O O . TRP B 1 14 ? 1.06 31.188 9.945 1 98.31 14 TRP B O 1
ATOM 1641 N N . SER B 1 15 ? -0.267 30.047 8.508 1 98.31 15 SER B N 1
ATOM 1642 C CA . SER B 1 15 ? -1.421 30.906 8.734 1 98.31 15 SER B CA 1
ATOM 1643 C C . SER B 1 15 ? -2.715 30.219 8.305 1 98.31 15 SER B C 1
ATOM 1645 O O . SER B 1 15 ? -2.699 29.312 7.477 1 98.31 15 SER B O 1
ATOM 1647 N N . VAL B 1 16 ? -3.756 30.547 8.938 1 97.5 16 VAL B N 1
ATOM 1648 C CA . VAL B 1 16 ? -5.094 30.172 8.492 1 97.5 16 VAL B CA 1
ATOM 1649 C C . VAL B 1 16 ? -5.859 31.406 8.039 1 97.5 16 VAL B C 1
ATOM 1651 O O . VAL B 1 16 ? -6.043 32.344 8.805 1 97.5 16 VAL B O 1
ATOM 1654 N N . THR B 1 17 ? -6.156 31.406 6.785 1 95.5 17 THR B N 1
ATOM 1655 C CA . THR B 1 17 ? -6.945 32.469 6.207 1 95.5 17 THR B CA 1
ATOM 1656 C C . THR B 1 17 ? -8.07 31.922 5.34 1 95.5 17 THR B C 1
ATOM 1658 O O . THR B 1 17 ? -7.832 31.094 4.461 1 95.5 17 THR B O 1
ATOM 1661 N N . ASP B 1 18 ? -9.328 32.375 5.484 1 94.62 18 ASP B N 1
ATOM 1662 C CA . ASP B 1 18 ? -10.469 31.984 4.68 1 94.62 18 ASP B CA 1
ATOM 1663 C C . ASP B 1 18 ? -10.586 30.469 4.613 1 94.62 18 ASP B C 1
ATOM 1665 O O . ASP B 1 18 ? -10.719 29.891 3.531 1 94.62 18 ASP B O 1
ATOM 1669 N N . GLN B 1 19 ? -10.344 29.828 5.66 1 93.62 19 GLN B N 1
ATOM 1670 C CA . GLN B 1 19 ? -10.5 28.391 5.844 1 93.62 19 GLN B CA 1
ATOM 1671 C C . GLN B 1 19 ? -9.445 27.609 5.059 1 93.62 19 GLN B C 1
ATOM 1673 O O . GLN B 1 19 ? -9.68 26.469 4.656 1 93.62 19 GLN B O 1
ATOM 1678 N N . ARG B 1 20 ? -8.391 28.328 4.852 1 97.62 20 ARG B N 1
ATOM 1679 C CA . ARG B 1 20 ? -7.23 27.703 4.219 1 97.62 20 ARG B CA 1
ATOM 1680 C C . ARG B 1 20 ? -6.008 27.781 5.129 1 97.62 20 ARG B C 1
ATOM 1682 O O . ARG B 1 20 ? -5.68 28.844 5.66 1 97.62 20 ARG B O 1
ATOM 1689 N N . LEU B 1 21 ? -5.469 26.688 5.312 1 98.62 21 LEU B N 1
ATOM 1690 C CA . LEU B 1 21 ? -4.223 26.625 6.07 1 98.62 21 LEU B CA 1
ATOM 1691 C C . LEU B 1 21 ? -3.018 26.656 5.137 1 98.62 21 LEU B C 1
ATOM 1693 O O . LEU B 1 21 ? -2.896 25.812 4.238 1 98.62 21 LEU B O 1
ATOM 1697 N N . THR B 1 22 ? -2.172 27.625 5.254 1 98.62 22 THR B N 1
ATOM 1698 C CA . THR B 1 22 ? -0.91 27.688 4.523 1 98.62 22 THR B CA 1
ATOM 1699 C C . THR B 1 22 ? 0.267 27.406 5.457 1 98.62 22 THR B C 1
ATOM 1701 O O . THR B 1 22 ? 0.378 28.031 6.523 1 98.62 22 THR B O 1
ATOM 1704 N N . VAL B 1 23 ? 1.098 26.516 5.055 1 98.5 23 VAL B N 1
ATOM 1705 C CA . VAL B 1 23 ? 2.24 26.141 5.879 1 98.5 23 VAL B CA 1
ATOM 1706 C C . VAL B 1 23 ? 3.521 26.203 5.047 1 98.5 23 VAL B C 1
ATOM 1708 O O . VAL B 1 23 ? 3.531 25.797 3.881 1 98.5 23 VAL B O 1
ATOM 1711 N N . ILE B 1 24 ? 4.594 26.688 5.59 1 98.38 24 ILE B N 1
ATOM 1712 C CA . ILE B 1 24 ? 5.953 26.516 5.082 1 98.38 24 ILE B CA 1
ATOM 1713 C C . ILE B 1 24 ? 6.734 25.594 6.004 1 98.38 24 ILE B C 1
ATOM 1715 O O . ILE B 1 24 ? 6.949 25.906 7.176 1 98.38 24 ILE B O 1
ATOM 1719 N N . THR B 1 25 ? 7.121 24.484 5.469 1 97.81 25 THR B N 1
ATOM 1720 C CA . THR B 1 25 ? 7.734 23.469 6.32 1 97.81 25 THR B CA 1
ATOM 1721 C C . THR B 1 25 ? 9.102 23.938 6.809 1 97.81 25 THR B C 1
ATOM 1723 O O . THR B 1 25 ? 9.836 24.609 6.082 1 97.81 25 THR B O 1
ATOM 1726 N N . ASP B 1 26 ? 9.445 23.5 8.031 1 97.75 26 ASP B N 1
ATOM 1727 C CA . ASP B 1 26 ? 10.797 23.641 8.562 1 97.75 26 ASP B CA 1
ATOM 1728 C C . ASP B 1 26 ? 11.719 22.562 8 1 97.75 26 ASP B C 1
ATOM 1730 O O . ASP B 1 26 ? 11.258 21.562 7.465 1 97.75 26 ASP B O 1
ATOM 1734 N N . PRO B 1 27 ? 13.023 22.781 8.047 1 95.31 27 PRO B N 1
ATOM 1735 C CA . PRO B 1 27 ? 13.945 21.766 7.543 1 95.31 27 PRO B CA 1
ATOM 1736 C C . PRO B 1 27 ? 14 20.531 8.438 1 95.31 27 PRO B C 1
ATOM 1738 O O . PRO B 1 27 ? 13.734 20.625 9.641 1 95.31 27 PRO B O 1
ATOM 1741 N N . GLU B 1 28 ? 14.328 19.297 7.906 1 93.94 28 GLU B N 1
ATOM 1742 C CA . GLU B 1 28 ? 14.633 18.047 8.586 1 93.94 28 GLU B CA 1
ATOM 1743 C C . GLU B 1 28 ? 13.43 17.547 9.383 1 93.94 28 GLU B C 1
ATOM 1745 O O . GLU B 1 28 ? 13.57 17.203 10.562 1 93.94 28 GLU B O 1
ATOM 1750 N N . THR B 1 29 ? 12.258 17.609 8.812 1 95.44 29 THR B N 1
ATOM 1751 C CA . THR B 1 29 ? 11.031 17.109 9.422 1 95.44 29 THR B CA 1
ATOM 1752 C C . THR B 1 29 ? 10.578 15.82 8.75 1 95.44 29 THR B C 1
ATOM 1754 O O . THR B 1 29 ? 10.648 15.695 7.527 1 95.44 29 THR B O 1
ATOM 1757 N N . ASP B 1 30 ? 10.148 14.891 9.586 1 95.75 30 ASP B N 1
ATOM 1758 C CA . ASP B 1 30 ? 9.688 13.625 9.031 1 95.75 30 ASP B CA 1
ATOM 1759 C C . ASP B 1 30 ? 8.945 12.797 10.078 1 95.75 30 ASP B C 1
ATOM 1761 O O . ASP B 1 30 ? 8.953 13.141 11.266 1 95.75 30 ASP B O 1
ATOM 1765 N N . PHE B 1 31 ? 8.18 11.805 9.617 1 96.62 31 PHE B N 1
ATOM 1766 C CA . PHE B 1 31 ? 7.598 10.766 10.461 1 96.62 31 PHE B CA 1
ATOM 1767 C C . PHE B 1 31 ? 8 9.383 9.961 1 96.62 31 PHE B C 1
ATOM 1769 O O . PHE B 1 31 ? 7.75 9.031 8.805 1 96.62 31 PHE B O 1
ATOM 1776 N N . TRP B 1 32 ? 8.609 8.602 10.758 1 95.38 32 TRP B N 1
ATOM 1777 C CA . TRP B 1 32 ? 8.992 7.227 10.461 1 95.38 32 TRP B CA 1
ATOM 1778 C C . TRP B 1 32 ? 9.344 6.473 11.734 1 95.38 32 TRP B C 1
ATOM 1780 O O . TRP B 1 32 ? 9.953 7.039 12.648 1 95.38 32 TRP B O 1
ATOM 1790 N N . GLN B 1 33 ? 8.992 5.152 11.789 1 94.5 33 GLN B N 1
ATOM 1791 C CA . GLN B 1 33 ? 9.328 4.328 12.945 1 94.5 33 GLN B CA 1
ATOM 1792 C C . GLN B 1 33 ? 10.008 3.027 12.516 1 94.5 33 GLN B C 1
ATOM 1794 O O . GLN B 1 33 ? 9.328 2.062 12.148 1 94.5 33 GLN B O 1
ATOM 1799 N N . GLN B 1 34 ? 11.445 2.758 12.484 1 84.06 34 GLN B N 1
ATOM 1800 C CA . GLN B 1 34 ? 12.383 1.644 12.578 1 84.06 34 GLN B CA 1
ATOM 1801 C C . GLN B 1 34 ? 12.398 0.833 11.281 1 84.06 34 GLN B C 1
ATOM 1803 O O . GLN B 1 34 ? 13.344 0.087 11.023 1 84.06 34 GLN B O 1
ATOM 1808 N N . THR B 1 35 ? 11.336 0.668 10.586 1 79.94 35 THR B N 1
ATOM 1809 C CA . THR B 1 35 ? 11.281 -0.235 9.438 1 79.94 35 THR B CA 1
ATOM 1810 C C . THR B 1 35 ? 12.461 0.009 8.508 1 79.94 35 THR B C 1
ATOM 1812 O O . THR B 1 35 ? 12.617 1.105 7.965 1 79.94 35 THR B O 1
ATOM 1815 N N . HIS B 1 36 ? 13.359 -0.98 8.148 1 79.56 36 HIS B N 1
ATOM 1816 C CA . HIS B 1 36 ? 14.445 -1.022 7.176 1 79.56 36 HIS B CA 1
ATOM 1817 C C . HIS B 1 36 ? 15.625 -0.168 7.633 1 79.56 36 HIS B C 1
ATOM 1819 O O . HIS B 1 36 ? 16.781 -0.618 7.602 1 79.56 36 HIS B O 1
ATOM 1825 N N . TYR B 1 37 ? 15.289 1.225 8.117 1 74.88 37 TYR B N 1
ATOM 1826 C CA . TYR B 1 37 ? 16.344 2.193 8.383 1 74.88 37 TYR B CA 1
ATOM 1827 C C . TYR B 1 37 ? 16.812 2.107 9.828 1 74.88 37 TYR B C 1
ATOM 1829 O O . TYR B 1 37 ? 17.891 2.619 10.18 1 74.88 37 TYR B O 1
ATOM 1837 N N . GLY B 1 38 ? 16.109 1.496 10.602 1 78.56 38 GLY B N 1
ATOM 1838 C CA . GLY B 1 38 ? 16.484 1.364 12 1 78.56 38 GLY B CA 1
ATOM 1839 C C . GLY B 1 38 ? 16.438 2.676 12.758 1 78.56 38 GLY B C 1
ATOM 1840 O O . GLY B 1 38 ? 17.047 2.816 13.812 1 78.56 38 GLY B O 1
ATOM 1841 N N . PHE B 1 39 ? 15.828 3.752 12.211 1 83.56 39 PHE B N 1
ATOM 1842 C CA . PHE B 1 39 ? 15.703 5.031 12.898 1 83.56 39 PHE B CA 1
ATOM 1843 C C . PHE B 1 39 ? 14.234 5.363 13.156 1 83.56 39 PHE B C 1
ATOM 1845 O O . PHE B 1 39 ? 13.344 4.703 12.625 1 83.56 39 PHE B O 1
ATOM 1852 N N . CYS B 1 40 ? 14.086 6.375 14.008 1 90.56 40 CYS B N 1
ATOM 1853 C CA . CYS B 1 40 ? 12.773 6.906 14.344 1 90.56 40 CYS B CA 1
ATOM 1854 C C . CYS B 1 40 ? 12.711 8.406 14.078 1 90.56 40 CYS B C 1
ATOM 1856 O O . CYS B 1 40 ? 13.625 9.148 14.445 1 90.56 40 CYS B O 1
ATOM 1858 N N . ARG B 1 41 ? 11.766 8.844 13.391 1 93 41 ARG B N 1
ATOM 1859 C CA . ARG B 1 41 ? 11.477 10.258 13.148 1 93 41 ARG B CA 1
ATOM 1860 C C . ARG B 1 41 ? 10.055 10.609 13.57 1 93 41 ARG B C 1
ATOM 1862 O O . ARG B 1 41 ? 9.109 9.875 13.266 1 93 41 ARG B O 1
ATOM 1869 N N . ASP B 1 42 ? 9.922 11.656 14.312 1 97.06 42 ASP B N 1
ATOM 1870 C CA . ASP B 1 42 ? 8.625 12.172 14.75 1 97.06 42 ASP B CA 1
ATOM 1871 C C . ASP B 1 42 ? 8.633 13.703 14.789 1 97.06 42 ASP B C 1
ATOM 1873 O O . ASP B 1 42 ? 8.164 14.305 15.75 1 97.06 42 ASP B O 1
ATOM 1877 N N . THR B 1 43 ? 9.219 14.273 13.742 1 97.12 43 THR B N 1
ATOM 1878 C CA . THR B 1 43 ? 9.5 15.703 13.75 1 97.12 43 THR B CA 1
ATOM 1879 C C . THR B 1 43 ? 8.656 16.422 12.711 1 97.12 43 THR B C 1
ATOM 1881 O O . THR B 1 43 ? 8.766 17.641 12.547 1 97.12 43 THR B O 1
ATOM 1884 N N . GLY B 1 44 ? 7.867 15.734 11.93 1 98.06 44 GLY B N 1
ATOM 1885 C CA . GLY B 1 44 ? 7.004 16.359 10.938 1 98.06 44 GLY B CA 1
ATOM 1886 C C . GLY B 1 44 ? 5.98 17.297 11.539 1 98.06 44 GLY B C 1
ATOM 1887 O O . GLY B 1 44 ? 5.742 17.266 12.75 1 98.06 44 GLY B O 1
ATOM 1888 N N . HIS B 1 45 ? 5.406 18.141 10.711 1 98.88 45 HIS B N 1
ATOM 1889 C CA . HIS B 1 45 ? 4.363 19.062 11.148 1 98.88 45 HIS B CA 1
ATOM 1890 C C . HIS B 1 45 ? 2.982 18.422 11.039 1 98.88 45 HIS B C 1
ATOM 1892 O O . HIS B 1 45 ? 2.639 17.859 10.008 1 98.88 45 HIS B O 1
ATOM 1898 N N . PHE B 1 46 ? 2.223 18.5 12.102 1 98.88 46 PHE B N 1
ATOM 1899 C CA . PHE B 1 46 ? 0.892 17.906 12.125 1 98.88 46 PHE B CA 1
ATOM 1900 C C . PHE B 1 46 ? -0.086 18.797 12.883 1 98.88 46 PHE B C 1
ATOM 1902 O O . PHE B 1 46 ? 0.119 19.094 14.07 1 98.88 46 PHE B O 1
ATOM 1909 N N . LEU B 1 47 ? -1.073 19.297 12.18 1 98.88 47 LEU B N 1
ATOM 1910 C CA . LEU B 1 47 ? -2.182 20.016 12.812 1 98.88 47 LEU B CA 1
ATOM 1911 C C . LEU B 1 47 ? -3.404 19.109 12.93 1 98.88 47 LEU B C 1
ATOM 1913 O O . LEU B 1 47 ? -4.129 18.906 11.953 1 98.88 47 LEU B O 1
ATOM 1917 N N . GLY B 1 48 ? -3.672 18.625 14.133 1 98.5 48 GLY B N 1
ATOM 1918 C CA . GLY B 1 48 ? -4.707 17.625 14.305 1 98.5 48 GLY B CA 1
ATOM 1919 C C . GLY B 1 48 ? -5.848 18.078 15.188 1 98.5 48 GLY B C 1
ATOM 1920 O O . GLY B 1 48 ? -5.633 18.781 16.172 1 98.5 48 GLY B O 1
ATOM 1921 N N . VAL B 1 49 ? -7.039 17.688 14.828 1 98.5 49 VAL B N 1
ATOM 1922 C CA . VAL B 1 49 ? -8.195 17.828 15.711 1 98.5 49 VAL B CA 1
ATOM 1923 C C . VAL B 1 49 ? -8.492 16.484 16.391 1 98.5 49 VAL B C 1
ATOM 1925 O O . VAL B 1 49 ? -8.32 15.43 15.789 1 98.5 49 VAL B O 1
ATOM 1928 N N . SER B 1 50 ? -8.938 16.562 17.594 1 98.19 50 SER B N 1
ATOM 1929 C CA . SER B 1 50 ? -9.297 15.352 18.328 1 98.19 50 SER B CA 1
ATOM 1930 C C . SER B 1 50 ? -10.695 14.875 17.969 1 98.19 50 SER B C 1
ATOM 1932 O O . SER B 1 50 ? -11.648 15.664 17.969 1 98.19 50 SER B O 1
ATOM 1934 N N . VAL B 1 51 ? -10.836 13.656 17.656 1 97.94 51 VAL B N 1
ATOM 1935 C CA . VAL B 1 51 ? -12.117 13.078 17.266 1 97.94 51 VAL B CA 1
ATOM 1936 C C . VAL B 1 51 ? -12.391 11.828 18.094 1 97.94 51 VAL B C 1
ATOM 1938 O O . VAL B 1 51 ? -11.508 10.992 18.281 1 97.94 51 VAL B O 1
ATOM 1941 N N . LYS B 1 52 ? -13.617 11.734 18.594 1 96.81 52 LYS B N 1
ATOM 1942 C CA . LYS B 1 52 ? -14 10.562 19.375 1 96.81 52 LYS B CA 1
ATOM 1943 C C . LYS B 1 52 ? -14.617 9.484 18.484 1 96.81 52 LYS B C 1
ATOM 1945 O O . LYS B 1 52 ? -15.508 9.766 17.688 1 96.81 52 LYS B O 1
ATOM 1950 N N . GLY B 1 53 ? -14.141 8.266 18.625 1 94.06 53 GLY B N 1
ATOM 1951 C CA . GLY B 1 53 ? -14.766 7.125 17.984 1 94.06 53 GLY B CA 1
ATOM 1952 C C . GLY B 1 53 ? -14.539 7.09 16.484 1 94.06 53 GLY B C 1
ATOM 1953 O O . GLY B 1 53 ? -13.469 7.457 16 1 94.06 53 GLY B O 1
ATOM 1954 N N . GLU B 1 54 ? -15.602 6.602 15.727 1 97.06 54 GLU B N 1
ATOM 1955 C CA . GLU B 1 54 ? -15.516 6.395 14.281 1 97.06 54 GLU B CA 1
ATOM 1956 C C . GLU B 1 54 ? -15.75 7.703 13.523 1 97.06 54 GLU B C 1
ATOM 1958 O O . GLU B 1 54 ? -16.578 8.516 13.922 1 97.06 54 GLU B O 1
ATOM 1963 N N . PHE B 1 55 ? -15.039 7.855 12.406 1 98.56 55 PHE B N 1
ATOM 1964 C CA . PHE B 1 55 ? -15.164 9.109 11.68 1 98.56 55 PHE B CA 1
ATOM 1965 C C . PHE B 1 55 ? -14.664 8.961 10.242 1 98.56 55 PHE B C 1
ATOM 1967 O O . PHE B 1 55 ? -14.062 7.938 9.898 1 98.56 55 PHE B O 1
ATOM 1974 N N . THR B 1 56 ? -14.93 9.938 9.43 1 98.56 56 THR B N 1
ATOM 1975 C CA . THR B 1 56 ? -14.32 10.203 8.133 1 98.56 56 THR B CA 1
ATOM 1976 C C . THR B 1 56 ? -13.734 11.617 8.094 1 98.56 56 THR B C 1
ATOM 1978 O O . THR B 1 56 ? -14.398 12.578 8.492 1 98.56 56 THR B O 1
ATOM 1981 N N . ALA B 1 57 ? -12.539 11.703 7.68 1 98.69 57 ALA B N 1
ATOM 1982 C CA . ALA B 1 57 ? -11.906 13.008 7.477 1 98.69 57 ALA B CA 1
ATOM 1983 C C . ALA B 1 57 ? -11.492 13.188 6.02 1 98.69 57 ALA B C 1
ATOM 1985 O O . ALA B 1 57 ? -11.062 12.242 5.363 1 98.69 57 ALA B O 1
ATOM 1986 N N . GLN B 1 58 ? -11.594 14.414 5.52 1 98.31 58 GLN B N 1
ATOM 1987 C CA . GLN B 1 58 ? -11.188 14.719 4.152 1 98.31 58 GLN B CA 1
ATOM 1988 C C . GLN B 1 58 ? -10.477 16.078 4.082 1 98.31 58 GLN B C 1
ATOM 1990 O O . GLN B 1 58 ? -10.727 16.953 4.91 1 98.31 58 GLN B O 1
ATOM 1995 N N . VAL B 1 59 ? -9.625 16.234 3.113 1 98.56 59 VAL B N 1
ATOM 1996 C CA . VAL B 1 59 ? -8.891 17.484 2.939 1 98.56 59 VAL B CA 1
ATOM 1997 C C . VAL B 1 59 ? -8.43 17.609 1.491 1 98.56 59 VAL B C 1
ATOM 1999 O O . VAL B 1 59 ? -8.312 16.609 0.778 1 98.56 59 VAL B O 1
ATOM 2002 N N . HIS B 1 60 ? -8.305 18.797 1.041 1 98.31 60 HIS B N 1
ATOM 2003 C CA . HIS B 1 60 ? -7.695 19.109 -0.245 1 98.31 60 HIS B CA 1
ATOM 2004 C C . HIS B 1 60 ? -6.289 19.672 -0.063 1 98.31 60 HIS B C 1
ATOM 2006 O O . HIS B 1 60 ? -6.07 20.547 0.772 1 98.31 60 HIS B O 1
ATOM 2012 N N . VAL B 1 61 ? -5.359 19.203 -0.8 1 98.12 61 VAL B N 1
ATOM 2013 C CA . VAL B 1 61 ? -3.947 19.516 -0.606 1 98.12 61 VAL B CA 1
ATOM 2014 C C . VAL B 1 61 ? -3.357 20.062 -1.9 1 98.12 61 VAL B C 1
ATOM 2016 O O . VAL B 1 61 ? -3.506 19.469 -2.967 1 98.12 61 VAL B O 1
ATOM 2019 N N . GLN B 1 62 ? -2.688 21.141 -1.814 1 96.75 62 GLN B N 1
ATOM 2020 C CA . GLN B 1 62 ? -1.936 21.734 -2.914 1 96.75 62 GLN B CA 1
ATOM 2021 C C . GLN B 1 62 ? -0.548 22.172 -2.457 1 96.75 62 GLN B C 1
ATOM 2023 O O . GLN B 1 62 ? -0.383 22.656 -1.335 1 96.75 62 GLN B O 1
ATOM 2028 N N . GLY B 1 63 ? 0.413 21.984 -3.326 1 94.12 63 GLY B N 1
ATOM 2029 C CA . GLY B 1 63 ? 1.748 22.438 -2.967 1 94.12 63 GLY B CA 1
ATOM 2030 C C . GLY B 1 63 ? 2.717 22.422 -4.133 1 94.12 63 GLY B C 1
ATOM 2031 O O . GLY B 1 63 ? 2.398 21.906 -5.207 1 94.12 63 GLY B O 1
ATOM 2032 N N . ASP B 1 64 ? 3.832 23.031 -3.854 1 89.69 64 ASP B N 1
ATOM 2033 C CA . ASP B 1 64 ? 4.922 23.078 -4.824 1 89.69 64 ASP B CA 1
ATOM 2034 C C . ASP B 1 64 ? 5.957 21.984 -4.531 1 89.69 64 ASP B C 1
ATOM 2036 O O . ASP B 1 64 ? 7.062 22.281 -4.07 1 89.69 64 ASP B O 1
ATOM 2040 N N . PHE B 1 65 ? 5.641 20.781 -4.934 1 92.06 65 PHE B N 1
ATOM 2041 C CA . PHE B 1 65 ? 6.477 19.641 -4.609 1 92.06 65 PHE B CA 1
ATOM 2042 C C . PHE B 1 65 ? 7.594 19.469 -5.637 1 92.06 65 PHE B C 1
ATOM 2044 O O . PHE B 1 65 ? 7.375 18.938 -6.723 1 92.06 65 PHE B O 1
ATOM 2051 N N . LYS B 1 66 ? 8.781 19.891 -5.297 1 86.12 66 LYS B N 1
ATOM 2052 C CA . LYS B 1 66 ? 9.859 19.891 -6.281 1 86.12 66 LYS B CA 1
ATOM 2053 C C . LYS B 1 66 ? 11.102 19.188 -5.73 1 86.12 66 LYS B C 1
ATOM 2055 O O . LYS B 1 66 ? 11.945 18.719 -6.5 1 86.12 66 LYS B O 1
ATOM 2060 N N . THR B 1 67 ? 11.141 19.219 -4.434 1 90.38 67 THR B N 1
ATOM 2061 C CA . THR B 1 67 ? 12.375 18.734 -3.824 1 90.38 67 THR B CA 1
ATOM 2062 C C . THR B 1 67 ? 12.188 17.328 -3.273 1 90.38 67 THR B C 1
ATOM 2064 O O . THR B 1 67 ? 11.109 16.969 -2.791 1 90.38 67 THR B O 1
ATOM 2067 N N . LEU B 1 68 ? 13.234 16.656 -3.248 1 91.56 68 LEU B N 1
ATOM 2068 C CA . LEU B 1 68 ? 13.266 15.273 -2.773 1 91.56 68 LEU B CA 1
ATOM 2069 C C . LEU B 1 68 ? 12.688 15.172 -1.364 1 91.56 68 LEU B C 1
ATOM 2071 O O . LEU B 1 68 ? 13.078 15.93 -0.475 1 91.56 68 LEU B O 1
ATOM 2075 N N . TYR B 1 69 ? 11.656 14.281 -1.116 1 93.62 69 TYR B N 1
ATOM 2076 C CA . TYR B 1 69 ? 11.023 13.859 0.126 1 93.62 69 TYR B CA 1
ATOM 2077 C C . TYR B 1 69 ? 10.086 14.938 0.66 1 93.62 69 TYR B C 1
ATOM 2079 O O . TYR B 1 69 ? 9.586 14.836 1.782 1 93.62 69 TYR B O 1
ATOM 2087 N N . ASP B 1 70 ? 9.922 16.062 -0.147 1 95.31 70 ASP B N 1
ATOM 2088 C CA . ASP B 1 70 ? 8.797 16.922 0.201 1 95.31 70 ASP B CA 1
ATOM 2089 C C . ASP B 1 70 ? 7.496 16.141 0.271 1 95.31 70 ASP B C 1
ATOM 2091 O O . ASP B 1 70 ? 7.184 15.359 -0.638 1 95.31 70 ASP B O 1
ATOM 2095 N N . GLN B 1 71 ? 6.77 16.312 1.337 1 96.94 71 GLN B N 1
ATOM 2096 C CA . GLN B 1 71 ? 5.543 15.539 1.481 1 96.94 71 GLN B CA 1
ATOM 2097 C C . GLN B 1 71 ? 4.438 16.375 2.123 1 96.94 71 GLN B C 1
ATOM 2099 O O . GLN B 1 71 ? 4.715 17.266 2.934 1 96.94 71 GLN B O 1
ATOM 2104 N N . ALA B 1 72 ? 3.248 16.078 1.804 1 98.38 72 ALA B N 1
ATOM 2105 C CA . ALA B 1 72 ? 2.082 16.656 2.457 1 98.38 72 ALA B CA 1
ATOM 2106 C C . ALA B 1 72 ? 0.854 15.766 2.291 1 98.38 72 ALA B C 1
ATOM 2108 O O . ALA B 1 72 ? 0.731 15.047 1.299 1 98.38 72 ALA B O 1
ATOM 2109 N N . GLY B 1 73 ? -0.021 15.852 3.25 1 98.75 73 GLY B N 1
ATOM 2110 C CA . GLY B 1 73 ? -1.272 15.117 3.17 1 98.75 73 GLY B CA 1
ATOM 2111 C C . GLY B 1 73 ? -2.045 15.109 4.477 1 98.75 73 GLY B C 1
ATOM 2112 O O . GLY B 1 73 ? -2.17 16.141 5.133 1 98.75 73 GLY B O 1
ATOM 2113 N N . LEU B 1 74 ? -2.627 13.992 4.77 1 98.94 74 LEU B N 1
ATOM 2114 C CA . LEU B 1 74 ? -3.498 13.781 5.922 1 98.94 74 LEU B CA 1
ATOM 2115 C C . LEU B 1 74 ? -2.902 12.75 6.871 1 98.94 74 LEU B C 1
ATOM 2117 O O . LEU B 1 74 ? -2.326 11.75 6.434 1 98.94 74 LEU B O 1
ATOM 2121 N N . MET B 1 75 ? -3.027 12.977 8.164 1 98.88 75 MET B N 1
ATOM 2122 C CA . MET B 1 75 ? -2.553 12.031 9.172 1 98.88 75 MET B CA 1
ATOM 2123 C C . MET B 1 75 ? -3.656 11.703 10.172 1 98.88 75 MET B C 1
ATOM 2125 O O . MET B 1 75 ? -4.453 12.57 10.531 1 98.88 75 MET B O 1
ATOM 2129 N N . VAL B 1 76 ? -3.789 10.484 10.555 1 98.94 76 VAL B N 1
ATOM 2130 C CA . VAL B 1 76 ? -4.52 10.008 11.727 1 98.94 76 VAL B CA 1
ATOM 2131 C C . VAL B 1 76 ? -3.541 9.438 12.75 1 98.94 76 VAL B C 1
ATOM 2133 O O . VAL B 1 76 ? -2.723 8.578 12.422 1 98.94 76 VAL B O 1
ATOM 2136 N N . ARG B 1 77 ? -3.648 9.883 13.969 1 98.81 77 ARG B N 1
ATOM 2137 C CA . ARG B 1 77 ? -2.609 9.586 14.945 1 98.81 77 ARG B CA 1
ATOM 2138 C C . ARG B 1 77 ? -3.217 9.227 16.297 1 98.81 77 ARG B C 1
ATOM 2140 O O . ARG B 1 77 ? -4.113 9.922 16.781 1 98.81 77 ARG B O 1
ATOM 2147 N N . VAL B 1 78 ? -2.848 8.078 16.797 1 98.44 78 VAL B N 1
ATOM 2148 C CA . VAL B 1 78 ? -3.158 7.711 18.172 1 98.44 78 VAL B CA 1
ATOM 2149 C C . VAL B 1 78 ? -2.039 8.188 19.094 1 98.44 78 VAL B C 1
ATOM 2151 O O . VAL B 1 78 ? -2.301 8.828 20.125 1 98.44 78 VAL B O 1
ATOM 2154 N N . ASP B 1 79 ? -0.818 7.898 18.719 1 97.75 79 ASP B N 1
ATOM 2155 C CA . ASP B 1 79 ? 0.382 8.312 19.438 1 97.75 79 ASP B CA 1
ATOM 2156 C C . ASP B 1 79 ? 1.624 8.172 18.562 1 97.75 79 ASP B C 1
ATOM 2158 O O . ASP B 1 79 ? 1.516 8.039 17.344 1 97.75 79 ASP B O 1
ATOM 2162 N N . GLU B 1 80 ? 2.812 8.281 19.094 1 96.94 80 GLU B N 1
ATOM 2163 C CA . GLU B 1 80 ? 4.055 8.375 18.328 1 96.94 80 GLU B CA 1
ATOM 2164 C C . GLU B 1 80 ? 4.371 7.059 17.625 1 96.94 80 GLU B C 1
ATOM 2166 O O . GLU B 1 80 ? 5.199 7.02 16.703 1 96.94 80 GLU B O 1
ATOM 2171 N N . ARG B 1 81 ? 3.748 5.996 18 1 96.81 81 ARG B N 1
ATOM 2172 C CA . ARG B 1 81 ? 4.082 4.707 17.406 1 96.81 81 ARG B CA 1
ATOM 2173 C C . ARG B 1 81 ? 2.891 4.133 16.641 1 96.81 81 ARG B C 1
ATOM 2175 O O . ARG B 1 81 ? 2.986 3.057 16.047 1 96.81 81 ARG B O 1
ATOM 2182 N N . ASN B 1 82 ? 1.76 4.812 16.703 1 98.06 82 ASN B N 1
ATOM 2183 C CA . ASN B 1 82 ? 0.539 4.348 16.047 1 98.06 82 ASN B CA 1
ATOM 2184 C C . ASN B 1 82 ? -0.137 5.469 15.266 1 98.06 82 ASN B C 1
ATOM 2186 O O . ASN B 1 82 ? -0.821 6.312 15.844 1 98.06 82 ASN B O 1
ATOM 2190 N N . TRP B 1 83 ? 0.104 5.473 14.023 1 98.75 83 TRP B N 1
ATOM 2191 C CA . TRP B 1 83 ? -0.407 6.539 13.172 1 98.75 83 TRP B CA 1
ATOM 2192 C C . TRP B 1 83 ? -0.371 6.125 11.703 1 98.75 83 TRP B C 1
ATOM 2194 O O . TRP B 1 83 ? 0.252 5.121 11.352 1 98.75 83 TRP B O 1
ATOM 2204 N N . VAL B 1 84 ? -1.076 6.848 10.891 1 98.81 84 VAL B N 1
ATOM 2205 C CA . VAL B 1 84 ? -0.951 6.758 9.438 1 98.81 84 VAL B CA 1
ATOM 2206 C C . VAL B 1 84 ? -0.796 8.156 8.844 1 98.81 84 VAL B C 1
ATOM 2208 O O . VAL B 1 84 ? -1.41 9.117 9.328 1 98.81 84 VAL B O 1
ATOM 2211 N N . LYS B 1 85 ? 0.072 8.305 7.91 1 98.88 85 LYS B N 1
ATOM 2212 C CA . LYS B 1 85 ? 0.085 9.477 7.035 1 98.88 85 LYS B CA 1
ATOM 2213 C C . LYS B 1 85 ? -0.142 9.07 5.578 1 98.88 85 LYS B C 1
ATOM 2215 O O . LYS B 1 85 ? 0.311 8.016 5.145 1 98.88 85 LYS B O 1
ATOM 2220 N N . THR B 1 86 ? -0.873 9.859 4.891 1 98.88 86 THR B N 1
ATOM 2221 C CA . THR B 1 86 ? -1.166 9.609 3.482 1 98.88 86 THR B CA 1
ATOM 2222 C C . THR B 1 86 ? -1.139 10.914 2.686 1 98.88 86 THR B C 1
ATOM 2224 O O . THR B 1 86 ? -1.508 11.969 3.201 1 98.88 86 THR B O 1
ATOM 2227 N N . GLY B 1 87 ? -0.679 10.789 1.492 1 98.19 87 GLY B N 1
ATOM 2228 C CA . GLY B 1 87 ? -0.573 11.938 0.604 1 98.19 87 GLY B CA 1
ATOM 2229 C C . GLY B 1 87 ? 0.499 11.773 -0.457 1 98.19 87 GLY B C 1
ATOM 2230 O O . GLY B 1 87 ? 0.699 10.672 -0.98 1 98.19 87 GLY B O 1
ATOM 2231 N N . VAL B 1 88 ? 1.088 12.922 -0.835 1 97.19 88 VAL B N 1
ATOM 2232 C CA . VAL B 1 88 ? 2.08 12.898 -1.904 1 97.19 88 VAL B CA 1
ATOM 2233 C C . VAL B 1 88 ? 3.477 13.109 -1.32 1 97.19 88 VAL B C 1
ATOM 2235 O O . VAL B 1 88 ? 3.627 13.742 -0.272 1 97.19 88 VAL B O 1
ATOM 2238 N N . GLU B 1 89 ? 4.422 12.617 -1.984 1 96.25 89 GLU B N 1
ATOM 2239 C CA . GLU B 1 89 ? 5.836 12.734 -1.646 1 96.25 89 GLU B CA 1
ATOM 2240 C C . GLU B 1 89 ? 6.707 12.688 -2.896 1 96.25 89 GLU B C 1
ATOM 2242 O O . GLU B 1 89 ? 6.469 11.883 -3.797 1 96.25 89 GLU B O 1
ATOM 2247 N N . VAL B 1 90 ? 7.668 13.555 -2.941 1 94.88 90 VAL B N 1
ATOM 2248 C CA . VAL B 1 90 ? 8.617 13.5 -4.047 1 94.88 90 VAL B CA 1
ATOM 2249 C C . VAL B 1 90 ? 9.688 12.453 -3.754 1 94.88 90 VAL B C 1
ATOM 2251 O O . VAL B 1 90 ? 10.375 12.523 -2.734 1 94.88 90 VAL B O 1
ATOM 2254 N N . SER B 1 91 ? 9.781 11.508 -4.582 1 92.25 91 SER B N 1
ATOM 2255 C CA . SER B 1 91 ? 10.766 10.445 -4.441 1 92.25 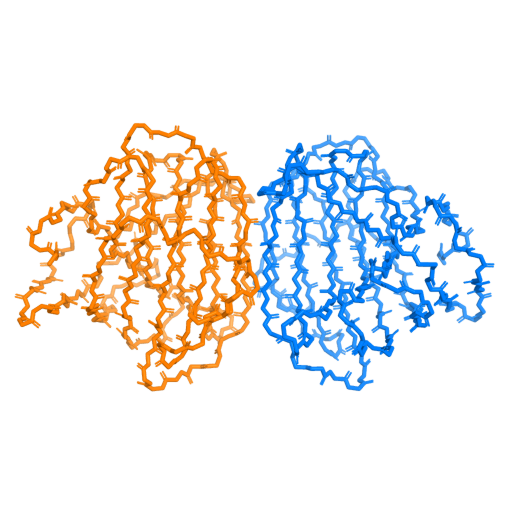91 SER B CA 1
ATOM 2256 C C . SER B 1 91 ? 11.188 9.898 -5.801 1 92.25 91 SER B C 1
ATOM 2258 O O . SER B 1 91 ? 10.352 9.695 -6.68 1 92.25 91 SER B O 1
ATOM 2260 N N . ASP B 1 92 ? 12.484 9.734 -5.984 1 90.56 92 ASP B N 1
ATOM 2261 C CA . ASP B 1 92 ? 13.055 9.117 -7.176 1 90.56 92 ASP B CA 1
ATOM 2262 C C . ASP B 1 92 ? 12.633 9.859 -8.438 1 90.56 92 ASP B C 1
ATOM 2264 O O . ASP B 1 92 ? 12.242 9.242 -9.438 1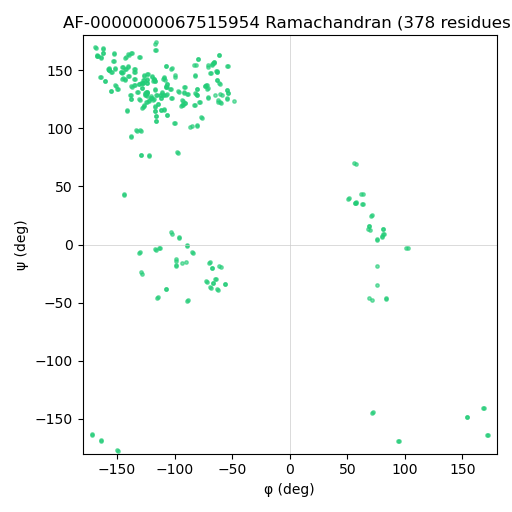 90.56 92 ASP B O 1
ATOM 2268 N N . GLY B 1 93 ? 12.555 11.18 -8.289 1 88.94 93 GLY B N 1
ATOM 2269 C CA . GLY B 1 93 ? 12.32 12.047 -9.438 1 88.94 93 GLY B CA 1
ATOM 2270 C C . GLY B 1 93 ? 10.859 12.125 -9.836 1 88.94 93 GLY B C 1
ATOM 2271 O O . GLY B 1 93 ? 10.531 12.688 -10.891 1 88.94 93 GLY B O 1
ATOM 2272 N N . ALA B 1 94 ? 10.016 11.578 -9.023 1 91.56 94 ALA B N 1
ATOM 2273 C CA . ALA B 1 94 ? 8.586 11.586 -9.336 1 91.56 94 ALA B CA 1
ATOM 2274 C C . ALA B 1 94 ? 7.762 11.977 -8.109 1 91.56 94 ALA B C 1
ATOM 2276 O O . ALA B 1 94 ? 8.211 11.805 -6.977 1 91.56 94 ALA B O 1
ATOM 2277 N N . LEU B 1 95 ? 6.652 12.57 -8.406 1 93.94 95 LEU B N 1
ATOM 2278 C CA . LEU B 1 95 ? 5.676 12.75 -7.34 1 93.94 95 LEU B CA 1
ATOM 2279 C C . LEU B 1 95 ? 4.906 11.461 -7.078 1 93.94 95 LEU B C 1
ATOM 2281 O O . LEU B 1 95 ? 4.293 10.906 -7.992 1 93.94 95 LEU B O 1
ATOM 2285 N N . MET B 1 96 ? 4.988 11.031 -5.871 1 95.56 96 MET B N 1
ATOM 2286 C CA . MET B 1 96 ? 4.406 9.742 -5.492 1 95.56 96 MET B CA 1
ATOM 2287 C C . MET B 1 96 ? 3.182 9.945 -4.609 1 95.56 96 MET B C 1
ATOM 2289 O O . MET B 1 96 ? 3.111 10.906 -3.844 1 95.56 96 MET B O 1
ATOM 2293 N N . LEU B 1 97 ? 2.215 9.094 -4.797 1 96.94 97 LEU B N 1
ATOM 2294 C CA . LEU B 1 97 ? 1.052 9.023 -3.92 1 96.94 97 LEU B CA 1
ATOM 2295 C C . LEU B 1 97 ? 1.073 7.738 -3.1 1 96.94 97 LEU B C 1
ATOM 2297 O O . LEU B 1 97 ? 1.277 6.648 -3.645 1 96.94 97 LEU B O 1
ATOM 2301 N N . GLY B 1 98 ? 0.921 7.848 -1.791 1 97.62 98 GLY B N 1
ATOM 2302 C CA . GLY B 1 98 ? 0.952 6.641 -0.982 1 97.62 98 GLY B CA 1
ATOM 2303 C C . GLY B 1 98 ? 0.561 6.879 0.464 1 97.62 98 GLY B C 1
ATOM 2304 O O . GLY B 1 98 ? -0.148 7.844 0.769 1 97.62 98 GLY B O 1
ATOM 2305 N N . SER B 1 99 ? 0.881 5.922 1.311 1 98.75 99 SER B N 1
ATOM 2306 C CA . SER B 1 99 ? 0.61 5.969 2.744 1 98.75 99 SER B CA 1
ATOM 2307 C C . SER B 1 99 ? 1.7 5.254 3.535 1 98.75 99 SER B C 1
ATOM 2309 O O . SER B 1 99 ? 2.357 4.348 3.018 1 98.75 99 SER B O 1
ATOM 2311 N N . VAL B 1 100 ? 1.926 5.727 4.668 1 98.62 100 VAL B N 1
ATOM 2312 C CA . VAL B 1 100 ? 2.742 5.043 5.664 1 98.62 100 VAL B CA 1
ATOM 2313 C C . VAL B 1 100 ? 1.886 4.684 6.879 1 98.62 100 VAL B C 1
ATOM 2315 O O . VAL B 1 100 ? 1.434 5.566 7.609 1 98.62 100 VAL B O 1
ATOM 2318 N N . LEU B 1 101 ? 1.589 3.42 6.984 1 98.69 101 LEU B N 1
ATOM 2319 C CA . LEU B 1 101 ? 0.898 2.904 8.164 1 98.69 101 LEU B CA 1
ATOM 2320 C C . LEU B 1 101 ? 1.896 2.455 9.227 1 98.69 101 LEU B C 1
ATOM 2322 O O . LEU B 1 101 ? 2.744 1.599 8.961 1 98.69 101 LEU B O 1
ATOM 2326 N N . THR B 1 102 ? 1.785 3.051 10.391 1 98.19 102 THR B N 1
ATOM 2327 C CA . THR B 1 102 ? 2.709 2.738 11.477 1 98.19 102 THR B CA 1
ATOM 2328 C C . THR B 1 102 ? 1.966 2.131 12.664 1 98.19 102 THR B C 1
ATOM 2330 O O . THR B 1 102 ? 1.114 2.785 13.266 1 98.19 102 THR B O 1
ATOM 2333 N N . TRP B 1 103 ? 2.225 0.966 12.961 1 95.75 103 TRP B N 1
ATOM 2334 C CA . TRP B 1 103 ? 1.797 0.233 14.1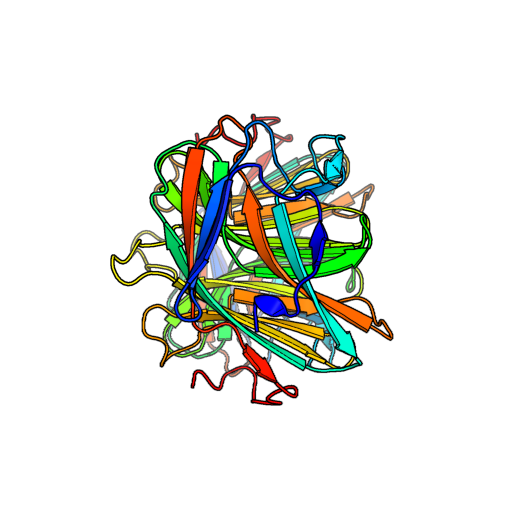48 1 95.75 103 TRP B CA 1
ATOM 2335 C C . TRP B 1 103 ? 2.984 -0.435 14.828 1 95.75 103 TRP B C 1
ATOM 2337 O O . TRP B 1 103 ? 3.145 -1.655 14.758 1 95.75 103 TRP B O 1
ATOM 2347 N N . GLY B 1 104 ? 3.732 0.338 15.516 1 94.44 104 GLY B N 1
ATOM 2348 C CA . GLY B 1 104 ? 5.027 -0.063 16.031 1 94.44 104 GLY B CA 1
ATOM 2349 C C . GLY B 1 104 ? 6.148 0.086 15.023 1 94.44 104 GLY B C 1
ATOM 2350 O O . GLY B 1 104 ? 7.227 0.591 15.352 1 94.44 104 GLY B O 1
ATOM 2351 N N . GLN B 1 105 ? 5.988 -0.361 13.805 1 96 105 GLN B N 1
ATOM 2352 C CA . GLN B 1 105 ? 6.895 -0.208 12.672 1 96 105 GLN B CA 1
ATOM 2353 C C . GLN B 1 105 ? 6.172 0.387 11.461 1 96 105 GLN B C 1
ATOM 2355 O O . GLN B 1 105 ? 4.992 0.107 11.242 1 96 105 GLN B O 1
ATOM 2360 N N . SER B 1 106 ? 6.895 1.173 10.727 1 97.88 106 SER B N 1
ATOM 2361 C CA . SER B 1 106 ? 6.289 1.848 9.586 1 97.88 106 SER B CA 1
ATOM 2362 C C . SER B 1 106 ? 6.207 0.921 8.375 1 97.88 106 SER B C 1
ATOM 2364 O O . SER B 1 106 ? 7.137 0.155 8.109 1 97.88 106 SER B O 1
ATOM 2366 N N . ASP B 1 107 ? 5.129 0.887 7.75 1 98.06 107 ASP B N 1
ATOM 2367 C CA . ASP B 1 107 ? 4.816 0.196 6.504 1 98.06 107 ASP B CA 1
ATOM 2368 C C . ASP B 1 107 ? 4.469 1.19 5.398 1 98.06 107 ASP B C 1
ATOM 2370 O O . ASP B 1 107 ? 3.395 1.794 5.414 1 98.06 107 ASP B O 1
ATOM 2374 N N . TRP B 1 108 ? 5.348 1.323 4.379 1 98.12 108 TRP B N 1
ATOM 2375 C CA . TRP B 1 108 ? 5.242 2.35 3.346 1 98.12 108 TRP B CA 1
ATOM 2376 C C . TRP B 1 108 ? 4.781 1.748 2.023 1 98.12 108 TRP B C 1
ATOM 2378 O O . TRP B 1 108 ? 5.504 0.959 1.409 1 98.12 108 TRP B O 1
ATOM 2388 N N . ALA B 1 109 ? 3.576 2.051 1.568 1 98.5 109 ALA B N 1
ATOM 2389 C CA . ALA B 1 109 ? 3.07 1.719 0.24 1 98.5 109 ALA B CA 1
ATOM 2390 C C . ALA B 1 109 ? 2.986 2.961 -0.643 1 98.5 109 ALA B C 1
ATOM 2392 O O . ALA B 1 109 ? 2.498 4.008 -0.208 1 98.5 109 ALA B O 1
ATOM 2393 N N . THR B 1 110 ? 3.443 2.812 -1.904 1 97.38 110 THR B N 1
ATOM 2394 C CA . THR B 1 110 ? 3.541 4.02 -2.719 1 97.38 110 THR B CA 1
ATOM 2395 C C . THR B 1 110 ? 3.41 3.684 -4.203 1 97.38 110 THR B C 1
ATOM 2397 O O . THR B 1 110 ? 3.492 2.516 -4.59 1 97.38 110 THR B O 1
ATOM 2400 N N . GLY B 1 111 ? 3.166 4.691 -5.031 1 94.56 111 GLY B N 1
ATOM 2401 C CA . GLY B 1 111 ? 3.074 4.621 -6.48 1 94.56 111 GLY B CA 1
ATOM 2402 C C . GLY B 1 111 ? 3.094 5.984 -7.145 1 94.56 111 GLY B C 1
ATOM 2403 O O . GLY B 1 111 ? 2.832 7.004 -6.5 1 94.56 111 GLY B O 1
ATOM 2404 N N . VAL B 1 112 ? 3.373 5.867 -8.391 1 90.31 112 VAL B N 1
ATOM 2405 C CA . VAL B 1 112 ? 3.504 7.113 -9.141 1 90.31 112 VAL B CA 1
ATOM 2406 C C . VAL B 1 112 ? 2.168 7.852 -9.148 1 90.31 112 VAL B C 1
ATOM 2408 O O . VAL B 1 112 ? 1.108 7.23 -9.25 1 90.31 112 VAL B O 1
ATOM 2411 N N . PHE B 1 113 ? 2.277 9.109 -9.047 1 90.44 113 PHE B N 1
ATOM 2412 C CA . PHE B 1 113 ? 1.105 9.984 -9.047 1 90.44 113 PHE B CA 1
ATOM 2413 C C . PHE B 1 113 ? 1.186 11 -10.172 1 90.44 113 PHE B C 1
ATOM 2415 O O . PHE B 1 113 ? 2.18 11.719 -10.297 1 90.44 113 PHE B O 1
ATOM 2422 N N . ASP B 1 114 ? 0.169 10.984 -10.969 1 82.69 114 ASP B N 1
ATOM 2423 C CA . ASP B 1 114 ? 0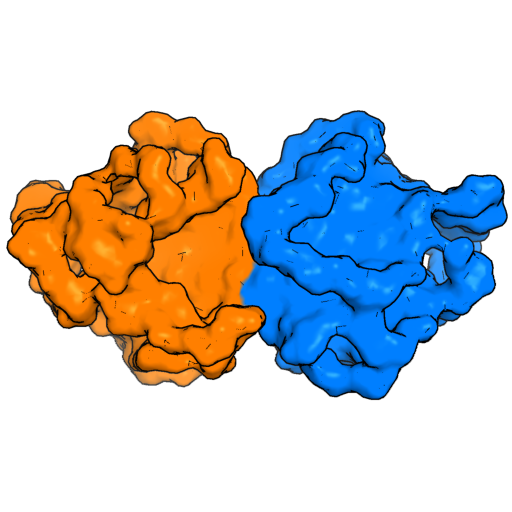.097 12 -12.008 1 82.69 114 ASP B CA 1
ATOM 2424 C C . ASP B 1 114 ? -0.426 13.32 -11.445 1 82.69 114 ASP B C 1
ATOM 2426 O O . ASP B 1 114 ? -1.629 13.477 -11.227 1 82.69 114 ASP B O 1
ATOM 2430 N N . ASP B 1 115 ? 0.523 14.117 -11.281 1 71.69 115 ASP B N 1
ATOM 2431 C CA . ASP B 1 115 ? 0.213 15.398 -10.648 1 71.69 115 ASP B CA 1
ATOM 2432 C C . ASP B 1 115 ? -0.804 16.188 -11.477 1 71.69 115 ASP B C 1
ATOM 2434 O O . ASP B 1 115 ? -0.758 16.172 -12.703 1 71.69 115 ASP B O 1
ATOM 2438 N N . SER B 1 116 ? -1.777 16.578 -10.688 1 71.56 116 SER B N 1
ATOM 2439 C CA . SER B 1 116 ? -2.721 17.5 -11.305 1 71.56 116 SER B CA 1
ATOM 2440 C C . SER B 1 116 ? -2.594 18.906 -10.711 1 71.56 116 SER B C 1
ATOM 2442 O O . SER B 1 116 ? -2.277 19.062 -9.531 1 71.56 116 SER B O 1
ATOM 2444 N N . SER B 1 117 ? -2.736 19.797 -11.547 1 73.19 117 SER B N 1
ATOM 2445 C CA . SER B 1 117 ? -2.719 21.188 -11.094 1 73.19 117 SER B CA 1
ATOM 2446 C C . SER B 1 117 ? -3.848 21.469 -10.109 1 73.19 117 SER B C 1
ATOM 2448 O O . SER B 1 117 ? -3.783 22.422 -9.344 1 73.19 117 SER B O 1
ATOM 2450 N N . SER B 1 118 ? -4.766 20.656 -10.125 1 83.44 118 SER B N 1
ATOM 2451 C CA . SER B 1 118 ? -5.938 20.906 -9.289 1 83.44 118 SER B CA 1
ATOM 2452 C C . SER B 1 118 ? -5.715 20.422 -7.859 1 83.44 118 SER B C 1
ATOM 2454 O O . SER B 1 118 ? -6.523 20.703 -6.973 1 83.44 118 SER B O 1
ATOM 2456 N N . GLY B 1 119 ? -4.672 19.781 -7.645 1 93.25 119 GLY B N 1
ATOM 2457 C CA . GLY B 1 119 ? -4.391 19.312 -6.297 1 93.25 119 GLY B CA 1
ATOM 2458 C C . GLY B 1 119 ? -4.863 17.906 -6.047 1 93.25 119 GLY B C 1
ATOM 2459 O O . GLY B 1 119 ? -5.141 17.156 -6.992 1 93.25 119 GLY B O 1
ATOM 2460 N N . LEU B 1 120 ? -4.82 17.531 -4.746 1 96.62 120 LEU B N 1
ATOM 2461 C CA . LEU B 1 120 ? -5.121 16.156 -4.332 1 96.62 120 LEU B CA 1
ATOM 2462 C C . LEU B 1 120 ? -6.137 16.141 -3.191 1 96.62 120 LEU B C 1
ATOM 2464 O O . LEU B 1 120 ? -5.953 16.844 -2.189 1 96.62 120 LEU B O 1
ATOM 2468 N N . TRP B 1 121 ? -7.219 15.398 -3.471 1 97.81 121 TRP B N 1
ATOM 2469 C CA . TRP B 1 121 ? -8.148 15.141 -2.377 1 97.81 121 TRP B CA 1
ATOM 2470 C C . TRP B 1 121 ? -7.789 13.844 -1.657 1 97.81 121 TRP B C 1
ATOM 2472 O O . TRP B 1 121 ? -7.461 12.844 -2.297 1 97.81 121 TRP B O 1
ATOM 2482 N N . LEU B 1 122 ? -7.824 13.898 -0.344 1 98.62 122 LEU B N 1
ATOM 2483 C CA . LEU B 1 122 ? -7.602 12.727 0.489 1 98.62 122 LEU B CA 1
ATOM 2484 C C . LEU B 1 122 ? -8.773 12.5 1.436 1 98.62 122 LEU B C 1
ATOM 2486 O O . LEU B 1 122 ? -9.344 13.453 1.967 1 98.62 122 LEU B O 1
ATOM 2490 N N . ARG B 1 123 ? -9.102 11.242 1.642 1 98.62 123 ARG B N 1
ATOM 2491 C CA . ARG B 1 123 ? -10.164 10.844 2.562 1 98.62 123 ARG B CA 1
ATOM 2492 C C . ARG B 1 123 ? -9.758 9.617 3.369 1 98.62 123 ARG B C 1
ATOM 2494 O O . ARG B 1 123 ? -9.297 8.625 2.807 1 98.62 123 ARG B O 1
ATOM 2501 N N . VAL B 1 124 ? -9.898 9.703 4.66 1 98.75 124 VAL B N 1
ATOM 2502 C CA . VAL B 1 124 ? -9.602 8.578 5.543 1 98.75 124 VAL B CA 1
ATOM 2503 C C . VAL B 1 124 ? -10.812 8.289 6.426 1 98.75 124 VAL B C 1
ATOM 2505 O O . VAL B 1 124 ? -11.375 9.195 7.047 1 98.75 124 VAL B O 1
ATOM 2508 N N . THR B 1 125 ? -11.219 7.066 6.465 1 98.5 125 THR B N 1
ATOM 2509 C CA . THR B 1 125 ? -12.266 6.598 7.359 1 98.5 125 THR B CA 1
ATOM 2510 C C . THR B 1 125 ? -11.719 5.582 8.359 1 98.5 125 THR B C 1
ATOM 2512 O O . THR B 1 125 ? -11.023 4.641 7.973 1 98.5 125 THR B O 1
ATOM 2515 N N . VAL B 1 126 ? -11.984 5.805 9.625 1 98.25 126 VAL B N 1
ATOM 2516 C CA . VAL B 1 126 ? -11.656 4.855 10.688 1 98.25 126 VAL B CA 1
ATOM 2517 C C . VAL B 1 126 ? -12.938 4.375 11.367 1 98.25 126 VAL B C 1
ATOM 2519 O O . VAL B 1 126 ? -13.688 5.176 11.93 1 98.25 126 VAL B O 1
ATOM 2522 N N . ALA B 1 127 ? -13.148 3.129 11.289 1 96.62 127 ALA B N 1
ATOM 2523 C CA . ALA B 1 127 ? -14.336 2.539 11.898 1 96.62 127 ALA B CA 1
ATOM 2524 C C . ALA B 1 127 ? -14.117 1.065 12.219 1 96.62 127 ALA B C 1
ATOM 2526 O O . ALA B 1 127 ? -13.555 0.324 11.414 1 96.62 127 ALA B O 1
ATOM 2527 N N . LYS B 1 128 ? -14.492 0.692 13.484 1 93.75 128 LYS B N 1
ATOM 2528 C CA . LYS B 1 128 ? -14.492 -0.706 13.906 1 93.75 128 LYS B CA 1
ATOM 2529 C C . LYS B 1 128 ? -13.117 -1.338 13.719 1 93.75 128 LYS B C 1
ATOM 2531 O O . LYS B 1 128 ? -13.008 -2.451 13.203 1 93.75 128 LYS B O 1
ATOM 2536 N N . GLY B 1 129 ? -12.117 -0.544 13.953 1 95.12 129 GLY B N 1
ATOM 2537 C CA . GLY B 1 129 ? -10.758 -1.062 13.922 1 95.12 129 GLY B CA 1
ATOM 2538 C C . GLY B 1 129 ? -10.203 -1.185 12.523 1 95.12 129 GLY B C 1
ATOM 2539 O O . GLY B 1 129 ? -9.219 -1.896 12.297 1 95.12 129 GLY B O 1
ATOM 2540 N N . VAL B 1 130 ? -10.859 -0.581 11.531 1 96.5 130 VAL B N 1
ATOM 2541 C CA . VAL B 1 130 ? -10.414 -0.634 10.141 1 96.5 130 VAL B CA 1
ATOM 2542 C C . VAL B 1 130 ? -10.227 0.783 9.609 1 96.5 130 VAL B C 1
ATOM 2544 O O . VAL B 1 130 ? -11.016 1.679 9.906 1 96.5 130 VAL B O 1
ATOM 2547 N N . MET B 1 131 ? -9.18 0.973 8.859 1 97.69 131 MET B N 1
ATOM 2548 C CA . MET B 1 131 ? -8.883 2.238 8.188 1 97.69 131 MET B CA 1
ATOM 2549 C C . MET B 1 131 ? -9.016 2.098 6.676 1 97.69 131 MET B C 1
ATOM 2551 O O . MET B 1 131 ? -8.477 1.153 6.09 1 97.69 131 MET B O 1
ATOM 2555 N N . ARG B 1 132 ? -9.766 2.92 6.145 1 97.94 132 ARG B N 1
ATOM 2556 C CA . ARG B 1 132 ? -9.93 3.027 4.699 1 97.94 132 ARG B CA 1
ATOM 2557 C C . ARG B 1 132 ? -9.398 4.363 4.184 1 97.94 132 ARG B C 1
ATOM 2559 O O . ARG B 1 132 ? -9.844 5.422 4.629 1 97.94 132 ARG B O 1
ATOM 2566 N N . ILE B 1 133 ? -8.422 4.344 3.268 1 98.69 133 ILE B N 1
ATOM 2567 C CA . ILE B 1 133 ? -7.852 5.551 2.676 1 98.69 133 ILE B CA 1
ATOM 2568 C C . ILE B 1 133 ? -8.25 5.641 1.205 1 98.69 133 ILE B C 1
ATOM 2570 O O . ILE B 1 133 ? -8.094 4.68 0.451 1 98.69 133 ILE B O 1
ATOM 2574 N N . GLN B 1 134 ? -8.727 6.746 0.848 1 98.12 134 GLN B N 1
ATOM 2575 C CA . GLN B 1 134 ? -9.109 7.02 -0.532 1 98.12 134 GLN B CA 1
ATOM 2576 C C . GLN B 1 134 ? -8.516 8.336 -1.02 1 98.12 134 GLN B C 1
ATOM 2578 O O . GLN B 1 134 ? -8.086 9.164 -0.214 1 98.12 134 GLN B O 1
ATOM 2583 N N . HIS B 1 135 ? -8.461 8.531 -2.285 1 97.25 135 HIS B N 1
ATOM 2584 C CA . HIS B 1 135 ? -7.969 9.758 -2.895 1 97.25 135 HIS B CA 1
ATOM 2585 C C . HIS B 1 135 ? -8.812 10.156 -4.098 1 97.25 135 HIS B C 1
ATOM 2587 O O . HIS B 1 135 ? -9.602 9.352 -4.605 1 97.25 135 HIS B O 1
ATOM 2593 N N . SER B 1 136 ? -8.672 11.383 -4.504 1 96.12 136 SER B N 1
ATOM 2594 C CA . SER B 1 136 ? -9.422 11.875 -5.656 1 96.12 136 SER B CA 1
ATOM 2595 C C . SER B 1 136 ? -8.703 13.047 -6.32 1 96.12 136 SER B C 1
ATOM 2597 O O . SER B 1 136 ? -8.016 13.82 -5.652 1 96.12 136 SER B O 1
ATOM 2599 N N . SER B 1 137 ? -8.891 13.133 -7.617 1 92.94 137 SER B N 1
ATOM 2600 C CA . SER B 1 137 ? -8.359 14.289 -8.344 1 92.94 137 SER B CA 1
ATOM 2601 C C . SER B 1 137 ? -9.445 15.328 -8.586 1 92.94 137 SER B C 1
ATOM 2603 O O . SER B 1 137 ? -9.148 16.469 -8.93 1 92.94 137 SER B O 1
ATOM 2605 N N . ASP B 1 138 ? -10.695 14.953 -8.367 1 92.25 138 ASP B N 1
ATOM 2606 C CA . ASP B 1 138 ? -11.766 15.867 -8.742 1 92.25 138 ASP B CA 1
ATOM 2607 C C . ASP B 1 138 ? -12.766 16.047 -7.602 1 92.25 138 ASP B C 1
ATOM 2609 O O . ASP B 1 138 ? -13.711 16.828 -7.711 1 92.25 138 ASP B O 1
ATOM 2613 N N . GLY B 1 139 ? -1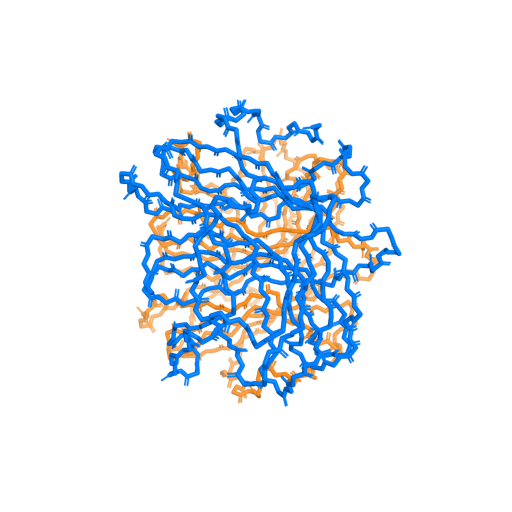2.609 15.281 -6.582 1 92.88 139 GLY B N 1
ATOM 2614 C CA . GLY B 1 139 ? -13.523 15.359 -5.453 1 92.88 139 GLY B CA 1
ATOM 2615 C C . GLY B 1 139 ? -14.82 14.617 -5.684 1 92.88 139 GLY B C 1
ATOM 2616 O O . GLY B 1 139 ? -15.75 14.703 -4.875 1 92.88 139 GLY B O 1
ATOM 2617 N N . LEU B 1 140 ? -14.859 13.891 -6.809 1 93.94 140 LEU B N 1
ATOM 2618 C CA . LEU B 1 140 ? -16.094 13.195 -7.164 1 93.94 140 LEU B CA 1
ATOM 2619 C C . LEU B 1 140 ? -15.883 11.688 -7.133 1 93.94 140 LEU B C 1
ATOM 2621 O O . LEU B 1 140 ? -16.75 10.945 -6.641 1 93.94 140 LEU B O 1
ATOM 2625 N N . ARG B 1 141 ? -14.836 11.219 -7.688 1 94.31 141 ARG B N 1
ATOM 2626 C CA . ARG B 1 141 ? -14.492 9.805 -7.711 1 94.31 141 ARG B CA 1
ATOM 2627 C C . ARG B 1 141 ? -13.391 9.492 -6.699 1 94.31 141 ARG B C 1
ATOM 2629 O O . ARG B 1 141 ? -12.328 10.117 -6.719 1 94.31 141 ARG B O 1
ATOM 2636 N N . TRP B 1 142 ? -13.633 8.562 -5.863 1 95.81 142 TRP B N 1
ATOM 2637 C CA . TRP B 1 142 ? -12.75 8.297 -4.73 1 95.81 142 TRP B CA 1
ATOM 2638 C C . TRP B 1 142 ? -12.25 6.859 -4.754 1 95.81 142 TRP B C 1
ATOM 2640 O O . TRP B 1 142 ? -12.688 6.027 -3.953 1 95.81 142 TRP B O 1
ATOM 2650 N N . PRO B 1 143 ? -11.305 6.531 -5.574 1 95.31 143 PRO B N 1
ATOM 2651 C CA . PRO B 1 143 ? -10.742 5.18 -5.566 1 95.31 143 PRO B CA 1
ATOM 2652 C C . PRO B 1 143 ? -9.984 4.859 -4.277 1 95.31 143 PRO B C 1
ATOM 2654 O O . PRO B 1 143 ? -9.5 5.766 -3.6 1 95.31 143 PRO B O 1
ATOM 2657 N N . LEU B 1 144 ? -9.891 3.584 -4.008 1 96.62 144 LEU B N 1
ATOM 2658 C CA . LEU B 1 144 ? -9.219 3.08 -2.814 1 96.62 144 LEU B CA 1
ATOM 2659 C C . LEU B 1 144 ? -7.703 3.203 -2.951 1 96.62 144 LEU B C 1
ATOM 2661 O O . LEU B 1 144 ? -7.145 2.904 -4.008 1 96.62 144 LEU B O 1
ATOM 2665 N N . LEU B 1 145 ? -7.098 3.639 -1.908 1 97.69 145 LEU B N 1
ATOM 2666 C CA . LEU B 1 145 ? -5.641 3.66 -1.828 1 97.69 145 LEU B CA 1
ATOM 2667 C C . LEU B 1 145 ? -5.133 2.582 -0.875 1 97.69 145 LEU B C 1
ATOM 2669 O O . LEU B 1 145 ? -4.094 1.97 -1.121 1 97.69 145 LEU B O 1
ATOM 2673 N N . ARG B 1 146 ? -5.879 2.4 0.233 1 98.5 146 ARG B N 1
ATOM 2674 C CA . ARG B 1 146 ? -5.445 1.398 1.202 1 98.5 146 ARG B CA 1
ATOM 2675 C C . ARG B 1 146 ? -6.598 0.988 2.115 1 98.5 146 ARG B C 1
ATOM 2677 O O . ARG B 1 146 ? -7.418 1.822 2.502 1 98.5 146 ARG B O 1
ATOM 2684 N N . LEU B 1 147 ? -6.715 -0.236 2.439 1 98.06 147 LEU B N 1
ATOM 2685 C CA . LEU B 1 147 ? -7.621 -0.825 3.422 1 98.06 147 LEU B CA 1
ATOM 2686 C C . LEU B 1 147 ? -6.855 -1.696 4.414 1 98.06 147 LEU B C 1
ATOM 2688 O O . LEU B 1 147 ? -6.262 -2.705 4.027 1 98.06 147 LEU B O 1
ATOM 2692 N N . ALA B 1 148 ? -6.891 -1.337 5.676 1 97.88 148 ALA B N 1
ATOM 2693 C CA . ALA B 1 148 ? -6.039 -2.033 6.641 1 97.88 148 ALA B CA 1
ATOM 2694 C C . ALA B 1 148 ? -6.645 -1.981 8.039 1 97.88 148 ALA B C 1
ATOM 2696 O O . ALA B 1 148 ? -7.473 -1.116 8.336 1 97.88 148 ALA B O 1
ATOM 2697 N N . ALA B 1 149 ? -6.219 -2.93 8.852 1 96.88 149 ALA B N 1
ATOM 2698 C CA . ALA B 1 149 ? -6.512 -2.82 10.281 1 96.88 149 ALA B CA 1
ATOM 2699 C C . ALA B 1 149 ? -5.84 -1.591 10.883 1 96.88 149 ALA B C 1
ATOM 2701 O O . ALA B 1 149 ? -4.785 -1.157 10.414 1 96.88 149 ALA B O 1
ATOM 2702 N N . PHE B 1 150 ? -6.422 -1.028 11.828 1 97.56 150 PHE B N 1
ATOM 2703 C CA . PHE B 1 150 ? -5.902 0.119 12.57 1 97.56 150 PHE B CA 1
ATOM 2704 C C . PHE B 1 150 ? -6.297 0.042 14.039 1 97.56 150 PHE B C 1
ATOM 2706 O O . PHE B 1 150 ? -7.398 -0.397 14.367 1 97.56 150 PHE B O 1
ATOM 2713 N N . PRO B 1 151 ? -5.445 0.456 14.938 1 96.25 151 PRO B N 1
ATOM 2714 C CA . PRO B 1 151 ? -5.727 0.268 16.359 1 96.25 151 PRO B CA 1
ATOM 2715 C C . PRO B 1 151 ? -6.996 0.991 16.812 1 96.25 151 PRO B C 1
ATOM 2717 O O . PRO B 1 151 ? -7.242 2.127 16.406 1 96.25 151 PRO B O 1
ATOM 2720 N N . LEU B 1 152 ? -7.77 0.289 17.672 1 96.44 152 LEU B N 1
ATOM 2721 C CA . LEU B 1 152 ? -8.898 0.935 18.328 1 96.44 152 LEU B CA 1
ATOM 2722 C C . LEU B 1 152 ? -8.43 1.924 19.391 1 96.44 152 LEU B C 1
ATOM 2724 O O . LEU B 1 152 ? -7.48 1.641 20.125 1 96.44 152 LEU B O 1
ATOM 2728 N N . SER B 1 153 ? -9.023 3.033 19.344 1 96.94 153 SER B N 1
ATOM 2729 C CA . SER B 1 153 ? -8.734 4.07 20.328 1 96.94 153 SER B CA 1
ATOM 2730 C C . SER B 1 153 ? -9.984 4.871 20.672 1 96.94 153 SER B C 1
ATOM 2732 O O . SER B 1 153 ? -10.883 5.02 19.844 1 96.94 153 SER B O 1
ATOM 2734 N N . GLU B 1 154 ? -10.023 5.316 21.891 1 96.69 154 GLU B N 1
ATOM 2735 C CA . GLU B 1 154 ? -11.141 6.172 22.281 1 96.69 154 GLU B CA 1
ATOM 2736 C C . GLU B 1 154 ? -11.141 7.473 21.484 1 96.69 154 GLU B C 1
ATOM 2738 O O . GLU B 1 154 ? -12.211 7.996 21.141 1 96.69 154 GLU B O 1
ATOM 2743 N N . ARG B 1 155 ? -9.93 7.953 21.281 1 97.75 155 ARG B N 1
ATOM 2744 C CA . ARG B 1 155 ? -9.766 9.188 20.531 1 97.75 155 ARG B CA 1
ATOM 2745 C C . ARG B 1 155 ? -8.648 9.062 19.5 1 97.75 155 ARG B C 1
ATOM 2747 O O . ARG B 1 155 ? -7.691 8.32 19.703 1 97.75 155 ARG B O 1
ATOM 2754 N N . TYR B 1 156 ? -8.867 9.773 18.438 1 98.62 156 TYR B N 1
ATOM 2755 C CA . TYR B 1 156 ? -7.848 9.953 17.422 1 98.62 156 TYR B CA 1
ATOM 2756 C C . TYR B 1 156 ? -7.566 11.43 17.188 1 98.62 156 TYR B C 1
ATOM 2758 O O . TYR B 1 156 ? -8.438 12.281 17.375 1 98.62 156 TYR B O 1
ATOM 2766 N N . ALA B 1 157 ? -6.34 11.711 16.875 1 98.81 157 ALA B N 1
ATOM 2767 C CA . ALA B 1 157 ? -6.062 13.008 16.266 1 98.81 157 ALA B CA 1
ATOM 2768 C C . ALA B 1 157 ? -6 12.891 14.734 1 98.81 157 ALA B C 1
ATOM 2770 O O . ALA B 1 157 ? -5.363 11.977 14.203 1 98.81 157 ALA B O 1
ATOM 2771 N N . VAL B 1 158 ? -6.695 13.766 14.016 1 98.88 158 VAL B N 1
ATOM 2772 C CA . VAL B 1 158 ? -6.695 13.711 12.555 1 98.88 158 VAL B CA 1
ATOM 2773 C C . VAL B 1 158 ? -6.566 15.125 11.984 1 98.88 158 VAL B C 1
ATOM 2775 O O . VAL B 1 158 ? -7.156 16.062 12.516 1 98.88 158 VAL B O 1
ATOM 2778 N N . GLY B 1 159 ? -5.691 15.273 10.945 1 98.88 159 GLY B N 1
ATOM 2779 C CA . GLY B 1 159 ? -5.562 16.594 10.352 1 98.88 159 GLY B CA 1
ATOM 2780 C C . GLY B 1 159 ? -4.43 16.688 9.352 1 98.88 159 GLY B C 1
ATOM 2781 O O . GLY B 1 159 ? -3.953 15.672 8.844 1 98.88 159 GLY B O 1
ATOM 2782 N N . ALA B 1 160 ? -4.016 17.891 9 1 98.88 160 ALA B N 1
ATOM 2783 C CA . ALA B 1 160 ? -3.035 18.219 7.969 1 98.88 160 ALA B CA 1
ATOM 2784 C C . ALA B 1 160 ? -1.624 17.828 8.414 1 98.88 160 ALA B C 1
ATOM 2786 O O . ALA B 1 160 ? -1.242 18.078 9.555 1 98.88 160 ALA B O 1
ATOM 2787 N N . MET B 1 161 ? -0.93 17.266 7.523 1 98.88 161 MET B N 1
ATOM 2788 C CA . MET B 1 161 ? 0.446 16.859 7.781 1 98.88 161 MET B CA 1
ATOM 2789 C C . MET B 1 161 ? 1.361 17.266 6.633 1 98.88 161 MET B C 1
ATOM 2791 O O . MET B 1 161 ? 0.999 17.125 5.465 1 98.88 161 MET B O 1
ATOM 2795 N N . CYS B 1 162 ? 2.543 17.781 6.934 1 98.56 162 CYS B N 1
ATOM 2796 C CA . CYS B 1 162 ? 3.553 18.047 5.914 1 98.56 162 CYS B CA 1
ATOM 2797 C C . CYS B 1 162 ? 4.957 17.953 6.5 1 98.56 162 CYS B C 1
ATOM 2799 O O . CYS B 1 162 ? 5.148 18.141 7.703 1 98.56 162 CYS B O 1
ATOM 2801 N N . CYS B 1 163 ? 5.867 17.594 5.676 1 96.56 163 CYS B N 1
ATOM 2802 C CA . CYS B 1 163 ? 7.262 17.375 6.043 1 96.56 163 CYS B CA 1
ATOM 2803 C C . CYS B 1 163 ? 8.195 17.797 4.914 1 96.56 163 CYS B C 1
ATOM 2805 O O . CYS B 1 163 ? 7.84 17.703 3.74 1 96.56 163 CYS B O 1
ATOM 2807 N N . SER B 1 164 ? 9.383 18.172 5.297 1 96.06 164 SER B N 1
ATOM 2808 C CA . SER B 1 164 ? 10.516 18.328 4.398 1 96.06 164 SER B CA 1
ATOM 2809 C C . SER B 1 164 ? 11.797 17.766 5.008 1 96.06 164 SER B C 1
ATOM 2811 O O . SER B 1 164 ? 12.562 18.484 5.641 1 96.06 164 SER B O 1
ATOM 2813 N N . PRO B 1 165 ? 12.031 16.547 4.699 1 93 165 PRO B N 1
ATOM 2814 C CA . PRO B 1 165 ? 13.164 15.883 5.352 1 93 165 PRO B CA 1
ATOM 2815 C C . PRO B 1 165 ? 14.516 16.438 4.914 1 93 165 PRO B C 1
ATOM 2817 O O . PRO B 1 165 ? 15.461 16.484 5.707 1 93 165 PRO B O 1
ATOM 2820 N N . GLU B 1 166 ? 14.688 16.781 3.723 1 90.06 166 GLU B N 1
ATOM 2821 C CA . GLU B 1 166 ? 16 17.125 3.188 1 90.06 166 GLU B CA 1
ATOM 2822 C C . GLU B 1 166 ? 16.203 18.641 3.154 1 90.06 166 GLU B C 1
ATOM 2824 O O . GLU B 1 166 ? 17.328 19.125 2.99 1 90.06 166 GLU B O 1
ATOM 2829 N N . ARG B 1 167 ? 15.125 19.266 3.24 1 87.5 167 ARG B N 1
ATOM 2830 C CA . ARG B 1 167 ? 15.164 20.719 3.203 1 87.5 167 ARG B CA 1
ATOM 2831 C C . ARG B 1 167 ? 14.023 21.328 4.016 1 87.5 167 ARG B C 1
ATOM 2833 O O . ARG B 1 167 ? 13.234 20.594 4.625 1 87.5 167 ARG B O 1
ATOM 2840 N N . GLY B 1 168 ? 13.891 22.641 4.023 1 89.81 168 GLY B N 1
ATOM 2841 C CA . GLY B 1 168 ? 12.734 23.422 4.434 1 89.81 168 GLY B CA 1
ATOM 2842 C C . GLY B 1 168 ? 12.125 24.234 3.299 1 89.81 168 GLY B C 1
ATOM 2843 O O . GLY B 1 168 ? 12.461 24.031 2.133 1 89.81 168 GLY B O 1
ATOM 2844 N N . GLY B 1 169 ? 11.047 24.844 3.586 1 94 169 GLY B N 1
ATOM 2845 C CA . GLY B 1 169 ? 10.578 25.859 2.662 1 94 169 GLY B CA 1
ATOM 2846 C C . GLY B 1 169 ? 9.461 25.375 1.757 1 94 169 GLY B C 1
ATOM 2847 O O . GLY B 1 169 ? 9 26.109 0.876 1 94 169 GLY B O 1
ATOM 2848 N N . LEU B 1 170 ? 9.07 24.094 1.855 1 96.56 170 LEU B N 1
ATOM 2849 C CA . LEU B 1 170 ? 7.906 23.656 1.091 1 96.56 170 LEU B CA 1
ATOM 2850 C C . LEU B 1 170 ? 6.66 24.438 1.503 1 96.56 170 LEU B C 1
ATOM 2852 O O . LEU B 1 170 ? 6.312 24.469 2.686 1 96.56 170 LEU B O 1
ATOM 2856 N N . LYS B 1 171 ? 6.086 25.062 0.519 1 97.62 171 LYS B N 1
ATOM 2857 C CA . LYS B 1 171 ? 4.812 25.734 0.769 1 97.62 171 LYS B CA 1
ATOM 2858 C C . LYS B 1 171 ? 3.637 24.812 0.417 1 97.62 171 LYS B C 1
ATOM 2860 O O . LYS B 1 171 ? 3.521 24.359 -0.72 1 97.62 171 LYS B O 1
ATOM 2865 N N . VAL B 1 172 ? 2.746 24.578 1.368 1 97.94 172 VAL B N 1
ATOM 2866 C CA . VAL B 1 172 ? 1.574 23.734 1.173 1 97.94 172 VAL B CA 1
ATOM 2867 C C . VAL B 1 172 ? 0.314 24.484 1.59 1 97.94 172 VAL B C 1
ATOM 2869 O O . VAL B 1 172 ? 0.321 25.219 2.582 1 97.94 172 VAL B O 1
ATOM 2872 N N . VAL B 1 173 ? -0.703 24.281 0.845 1 98.31 173 VAL B N 1
ATOM 2873 C CA . VAL B 1 173 ? -2.016 24.828 1.183 1 98.31 173 VAL B CA 1
ATOM 2874 C C . VAL B 1 173 ? -3.012 23.688 1.381 1 98.31 173 VAL B C 1
ATOM 2876 O O . VAL B 1 173 ? -3.176 22.828 0.5 1 98.31 173 VAL B O 1
ATOM 2879 N N . PHE B 1 174 ? -3.652 23.641 2.518 1 98.62 174 PHE B N 1
ATOM 2880 C CA . PHE B 1 174 ? -4.746 22.734 2.822 1 98.62 174 PHE B CA 1
ATOM 2881 C C . PHE B 1 174 ? -6.082 23.469 2.842 1 98.62 174 PHE B C 1
ATOM 2883 O O . PHE B 1 174 ? -6.191 24.547 3.416 1 98.62 174 PHE B O 1
ATOM 2890 N N . SER B 1 175 ? -7 22.859 2.234 1 98.31 175 SER B N 1
ATOM 2891 C CA . SER B 1 175 ? -8.336 23.453 2.236 1 98.31 175 SER B CA 1
ATOM 2892 C C . SER B 1 175 ? -9.414 22.375 2.34 1 98.31 175 SER B C 1
ATOM 2894 O O . SER B 1 175 ? -9.133 21.188 2.186 1 98.31 175 SER B O 1
ATOM 2896 N N . HIS B 1 176 ? -10.656 22.797 2.75 1 97.62 176 HIS B N 1
ATOM 2897 C CA . HIS B 1 176 ? -11.836 21.953 2.811 1 97.62 176 HIS B CA 1
ATOM 2898 C C . HIS B 1 176 ? -11.648 20.812 3.807 1 97.62 176 HIS B C 1
ATOM 2900 O O . HIS B 1 176 ? -12.055 19.672 3.545 1 97.62 176 HIS B O 1
ATOM 2906 N N . PHE B 1 177 ? -10.961 21.172 4.793 1 98.31 177 PHE B N 1
ATOM 2907 C CA . PHE B 1 177 ? -10.789 20.172 5.836 1 98.31 177 PHE B CA 1
ATOM 2908 C C . PHE B 1 177 ? -12.094 19.938 6.59 1 98.31 177 PHE B C 1
ATOM 2910 O O . PHE B 1 177 ? -12.688 20.891 7.113 1 98.31 177 PHE B O 1
ATOM 2917 N N . GLU B 1 178 ? -12.477 18.656 6.633 1 97.62 178 GLU B N 1
ATOM 2918 C CA . GLU B 1 178 ? -13.719 18.281 7.312 1 97.62 178 GLU B CA 1
ATOM 2919 C C . GLU B 1 178 ? -13.57 16.953 8.039 1 97.62 178 GLU B C 1
ATOM 2921 O O . GLU B 1 178 ? -12.875 16.047 7.555 1 97.62 178 GLU B O 1
ATOM 2926 N N . VAL B 1 179 ? -14.188 16.875 9.211 1 98.06 179 VAL B N 1
ATOM 2927 C CA . VAL B 1 179 ? -14.344 15.625 9.945 1 98.06 179 VAL B CA 1
ATOM 2928 C C . VAL B 1 179 ? -15.828 15.328 10.156 1 98.06 179 VAL B C 1
ATOM 2930 O O . VAL B 1 179 ? -16.578 16.188 10.648 1 98.06 179 VAL B O 1
ATOM 2933 N N . MET B 1 180 ? -16.25 14.227 9.781 1 97.81 180 MET B N 1
ATOM 2934 C CA . MET B 1 180 ? -17.656 13.844 9.844 1 97.81 180 MET B CA 1
ATOM 2935 C C . MET B 1 180 ? -17.812 12.406 10.336 1 97.81 180 MET B C 1
ATOM 2937 O O . MET B 1 180 ? -16.828 11.672 10.445 1 97.81 180 MET B O 1
ATOM 2941 N N . PRO B 1 181 ? -19.047 12.047 10.734 1 96.94 181 PRO B N 1
ATOM 2942 C CA . PRO B 1 181 ? -19.234 10.641 11.094 1 96.94 181 PRO B CA 1
ATOM 2943 C C . PRO B 1 181 ? -18.797 9.688 9.992 1 96.94 181 PRO B C 1
ATOM 2945 O O . PRO B 1 181 ? -18.828 10.047 8.812 1 96.94 181 PRO B O 1
ATOM 2948 N N . ALA B 1 182 ? -18.438 8.562 10.344 1 96.62 182 ALA B N 1
ATOM 2949 C CA . ALA B 1 182 ? -18 7.57 9.352 1 96.62 182 ALA B CA 1
ATOM 2950 C C . ALA B 1 182 ? -19.062 7.375 8.273 1 96.62 182 ALA B C 1
ATOM 2952 O O . ALA B 1 182 ? -20.234 7.156 8.586 1 96.62 182 ALA B O 1
ATOM 2953 N N . LEU B 1 183 ? -18.688 7.383 7.066 1 92.25 183 LEU B N 1
ATOM 2954 C CA . LEU B 1 183 ? -19.625 7.375 5.941 1 92.25 183 LEU B CA 1
ATOM 2955 C C . LEU B 1 183 ? -20.281 6.012 5.801 1 92.25 183 LEU B C 1
ATOM 2957 O O . LEU B 1 183 ? -21.422 5.918 5.309 1 92.25 183 LEU B O 1
ATOM 2961 N N . GLY B 1 184 ? -19.578 4.898 6.152 1 86.62 184 GLY B N 1
ATOM 2962 C CA . GLY B 1 184 ? -20.156 3.562 6.109 1 86.62 184 GLY B CA 1
ATOM 2963 C C . GLY B 1 184 ? -20.422 3.078 4.695 1 86.62 184 GLY B C 1
ATOM 2964 O O . GLY B 1 184 ? -21.297 2.232 4.484 1 86.62 184 GLY B O 1
ATOM 2965 N N . LYS B 1 185 ? -19.891 3.652 3.686 1 88.75 185 LYS B N 1
ATOM 2966 C CA . LYS B 1 185 ? -20.094 3.256 2.295 1 88.75 185 LYS B CA 1
ATOM 2967 C C . LYS B 1 185 ? -19.469 1.892 2.016 1 88.75 185 LYS B C 1
ATOM 2969 O O . LYS B 1 185 ? -18.484 1.512 2.648 1 88.75 185 LYS B O 1
ATOM 2974 N N . ASP B 1 186 ? -20.094 1.292 0.956 1 88.69 186 ASP B N 1
ATOM 2975 C CA . ASP B 1 186 ? -19.484 0.058 0.477 1 88.69 186 ASP B CA 1
ATOM 2976 C C . ASP B 1 186 ? -18.078 0.32 -0.072 1 88.69 186 ASP B C 1
ATOM 2978 O O . ASP B 1 186 ? -17.812 1.382 -0.642 1 88.69 186 ASP B O 1
ATOM 2982 N N . LEU B 1 187 ? -17.234 -0.638 0.041 1 86 187 LEU B N 1
ATOM 2983 C CA . LEU B 1 187 ? -15.836 -0.498 -0.322 1 86 187 LEU B CA 1
ATOM 2984 C C . LEU B 1 187 ? -15.688 -0.039 -1.769 1 86 187 LEU B C 1
ATOM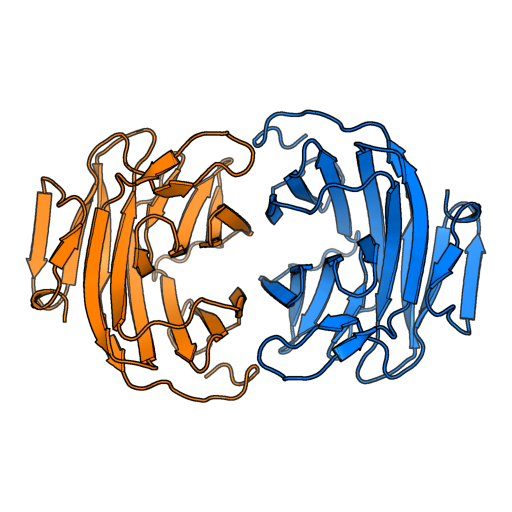 2986 O O . LEU B 1 187 ? -14.797 0.749 -2.088 1 86 187 LEU B O 1
ATOM 2990 N N . HIS B 1 188 ? -16.578 -0.46 -2.627 1 86.44 188 HIS B N 1
ATOM 2991 C CA . HIS B 1 188 ? -16.422 -0.177 -4.051 1 86.44 188 HIS B CA 1
ATOM 2992 C C . HIS B 1 188 ? -17.359 0.949 -4.488 1 86.44 188 HIS B C 1
ATOM 2994 O O . HIS B 1 188 ? -17.578 1.146 -5.684 1 86.44 188 HIS B O 1
ATOM 3000 N N . ASP B 1 189 ? -17.969 1.612 -3.559 1 87.62 189 ASP B N 1
ATOM 3001 C CA . ASP B 1 189 ? -18.656 2.873 -3.824 1 87.62 189 ASP B CA 1
ATOM 3002 C C . ASP B 1 189 ? -17.656 4.02 -3.973 1 87.62 189 ASP B C 1
ATOM 3004 O O . ASP B 1 189 ? -17.109 4.496 -2.98 1 87.62 189 ASP B O 1
ATOM 3008 N N . LEU B 1 190 ? -17.484 4.527 -5.168 1 90.75 190 LEU B N 1
ATOM 3009 C CA . LEU B 1 190 ? -16.422 5.48 -5.453 1 90.75 190 LEU B CA 1
ATOM 3010 C C . LEU B 1 190 ? -16.938 6.914 -5.371 1 90.75 190 LEU B C 1
ATOM 3012 O O . LEU B 1 190 ? -16.25 7.852 -5.785 1 90.75 190 LEU B O 1
ATOM 3016 N N . THR B 1 191 ? -18.141 7.055 -4.965 1 90.38 191 THR B N 1
ATOM 3017 C CA . THR B 1 191 ? -18.672 8.406 -4.867 1 90.38 191 THR B CA 1
ATOM 3018 C C . THR B 1 191 ? -18.375 9.008 -3.498 1 90.38 191 THR B C 1
ATOM 3020 O O . THR B 1 191 ? -18.156 8.281 -2.527 1 90.38 191 THR B O 1
#

Organism: Pseudomonas syringae pv. tomato (strain ATCC BAA-871 / DC3000) (NCBI:txid223283)

Foldseek 3Di:
DLVQWDKDQDAPDWDADPQKIKDWAAEQADAFACPPVHDGGDRWIWTWHKDFAWKKKKKWKDWDADDAQWWKAKKKDPDNQAIKGWGWTDHPNAIKGWMWGGNNGTDTDIDGDDDDPQTKMWMWTDHPQKIWIWIDDPVQFTATRDIDGGDDDRMIIMGMITHHRHHIGIIMMMHPIDMGGGPPDDNPPGD/DLVQWDKDQDAPDWDADPQKIKDWAAEQADAFACPPVHDGGDRWIWTWHKDFAWKKKKKWKDWDADDAQWWKAKKKDPDNQAIKGWGWTDHPNAIKGWMWGGNNGTDTDIDGDDDDNQTKMWMWTDHPQKIWIWIDSPVQFTATRDIDGGDDDRMIIMGMITHHRHHIGIIMMMHPIDMGGGPPDDNPPGD

Solvent-accessible surface area (backbone atoms only — not comparable to full-atom values): 19248 Å² total; per-residue (Å²): 102,73,83,69,34,48,64,42,58,70,54,90,41,66,50,77,55,96,72,26,40,38,39,34,34,48,58,64,11,32,76,44,36,45,46,93,73,68,49,74,38,83,50,26,31,32,39,25,30,81,40,68,61,52,25,24,36,34,35,34,40,40,64,69,81,78,48,67,47,26,30,42,36,43,30,43,33,70,52,98,47,32,31,35,41,35,37,40,32,26,52,95,91,35,50,24,37,37,37,36,45,25,71,69,42,27,30,39,37,42,36,86,40,85,82,48,95,80,26,41,32,40,34,42,33,40,47,96,40,25,33,40,33,28,36,21,73,76,79,55,54,38,53,66,38,31,41,29,66,40,86,78,54,73,52,34,31,39,34,48,28,40,26,13,44,78,38,52,62,50,46,37,39,39,31,71,57,46,78,42,68,51,78,83,66,59,90,83,53,36,106,103,73,85,68,33,48,65,42,57,71,54,91,42,66,50,75,55,94,74,24,40,38,38,33,34,47,57,64,10,32,76,43,35,42,49,93,74,68,47,75,40,82,50,26,31,31,40,24,31,80,40,69,61,52,24,24,38,36,35,34,39,39,66,69,80,79,48,67,48,26,30,42,37,42,29,43,32,71,50,99,49,32,34,35,40,35,37,40,34,24,52,96,92,35,48,26,37,38,36,35,45,24,72,70,40,26,30,39,36,40,37,85,41,85,83,49,94,80,26,41,32,40,34,42,32,40,48,97,42,27,33,40,34,28,37,21,72,77,78,54,53,37,51,67,38,32,40,28,68,40,86,79,53,73,51,35,30,39,32,48,27,39,27,13,46,77,38,49,65,48,47,36,39,39,32,71,57,46,76,42,67,49,78,82,68,58,91,84,52,36,106

pLDDT: mean 95.01, std 5.27, range [71.31, 98.94]

Secondary structure (DSSP, 8-state):
-GGG-EEES--SEEEEETTEEEEEPPSS--EEESTTT--EEE-SEEEEEEEESSEEEEEEEEE---STT-EEEEEEEEETTEEEEEEEEEETTEEEEEEEEEESSEEEEEEE----TT-EEEEEEEETTEEEEEEESSSS---EEEEEE----SEEEEEEEEE-SS-S--EEEEEEEEEES-----TT---/-GGG-EEES--SEEEEETTEEEEEPPSS--EEESTTT--EEE-SEEEEEEEESSEEEEEEEEE---STT-EEEEEEEEETTEEEEEEEEEETTEEEEEEEEEESSEEEEEEE----TT-EEEEEEEETTEEEEEEESSSS---EEEEEE----SEEEEEEEEE-SS-S--EEEEEEEEEES-----TT---

InterPro domains:
  IPR009784 Protein of unknown function DUF1349 [PF07081] (7-181)
  IPR009784 Protein of unknown function DUF1349 [PTHR35332] (3-181)
  IPR013320 Concanavalin A-like lectin/glucanase domain superfamily [SSF49899] (6-180)
  IPR015987 Uncharacterised conserved protein UCP022704 [PIRSF022704] (2-190)